Protein AF-A0A8H4SUG4-F1 (afdb_monomer_lite)

pLDDT: mean 84.8, std 11.0, range [41.78, 96.25]

Radius of gyration: 26.51 Å; chains: 1; bounding box: 72×49×71 Å

Sequence (300 aa):
VLLETLCHLVKGVDVQKLFMNDTERQKKRNDELSDLLQKETGVNREYAKNAPTRHGRFGTMIWVKRDDAKVSTVSGQDILKDGQIAFNKMDQTKKWNRPKHGRRQQPEAASGDFSSTTHLTSTATKNLRLFVEEFLETGFNPLFTHVRKAIEREADRVTEINTRQFLYLVAWFLHAERERRKYHKKQNERKKGTTKEVEADNFSLVASVLNQETFVFLNRAMQYSFDHNDWQDLNANMRCFTQILLTVQEMSASPFEEDHEIAENILNRIFYEETTHDRIIAIVRGYKDQGFAYLDACTE

Secondary structure (DSSP, 8-state):
-HHHHHHHHHTTB-HHHHHS-HHHHHHHHHHHHHHHHHHHHHHHHHHHHHS-SS-TTS--EEEEE-GGG-EEEEE-SGGGS-HHHHHHHHHHT--------------TTSS--TT--BPPPHHHHHHHHHHHHHHHHHTHHHHHHHHHHHHHTT-TT--HHHHHHHHHHHHHHHHHHHHHHHHHHHHHHHHTTSS----PPPGGGGTTTSSHHHHHHHHHHHHHHHHHT-HHHHHHHHHHHHHHHHHHHHHTTSS-HHHHHHHHHHHHHHHH-HHHHHHHHHHHHT-SSS-HHHHHHHH-

Structure (mmCIF, N/CA/C/O backbone):
data_AF-A0A8H4SUG4-F1
#
_entry.id   AF-A0A8H4SUG4-F1
#
loop_
_atom_site.group_PDB
_atom_site.id
_atom_site.type_symbol
_atom_site.label_atom_id
_atom_site.label_alt_id
_atom_site.label_comp_id
_atom_site.label_asym_id
_atom_site.label_entity_id
_atom_site.label_seq_id
_atom_site.pdbx_PDB_ins_code
_atom_site.Cartn_x
_atom_site.Cartn_y
_atom_site.Cartn_z
_atom_site.occupancy
_atom_site.B_iso_or_equiv
_atom_site.auth_seq_id
_atom_site.auth_comp_id
_atom_site.auth_asym_id
_atom_site.auth_atom_id
_atom_site.pdbx_PDB_model_num
ATOM 1 N N . VAL A 1 1 ? -8.115 21.475 -1.496 1.00 80.69 1 VAL A N 1
ATOM 2 C CA . VAL A 1 1 ? -7.424 22.147 -0.369 1.00 80.69 1 VAL A CA 1
ATOM 3 C C . VAL A 1 1 ? -7.240 21.246 0.850 1.00 80.69 1 VAL A C 1
ATOM 5 O O . VAL A 1 1 ? -6.144 20.735 0.995 1.00 80.69 1 VAL A O 1
ATOM 8 N N . LEU A 1 2 ? -8.248 20.989 1.706 1.00 87.12 2 LEU A N 1
ATOM 9 C CA . LEU A 1 2 ? -8.039 20.171 2.926 1.00 87.12 2 LEU A CA 1
ATOM 10 C C . LEU A 1 2 ? -7.515 18.755 2.620 1.00 87.12 2 LEU A C 1
ATOM 12 O O . LEU A 1 2 ? -6.538 18.308 3.217 1.00 87.12 2 LEU A O 1
ATOM 16 N N . LEU A 1 3 ? -8.123 18.085 1.638 1.00 89.06 3 LEU A N 1
ATOM 17 C CA . LEU A 1 3 ? -7.678 16.771 1.170 1.00 89.06 3 LEU A CA 1
ATOM 18 C C . LEU A 1 3 ? -6.211 16.792 0.715 1.00 89.06 3 LEU A C 1
ATOM 20 O O . LEU A 1 3 ? -5.409 15.972 1.147 1.00 89.06 3 LEU A O 1
ATOM 24 N N . GLU A 1 4 ? -5.845 17.782 -0.099 1.00 88.25 4 GLU A N 1
ATOM 25 C CA . GLU A 1 4 ? -4.478 17.948 -0.592 1.00 88.25 4 GLU A CA 1
ATOM 26 C C . GLU A 1 4 ? -3.503 18.198 0.559 1.00 88.25 4 GLU A C 1
ATOM 28 O O . GLU A 1 4 ? -2.431 17.600 0.580 1.00 88.25 4 GLU A O 1
ATOM 33 N N . THR A 1 5 ? -3.856 19.038 1.539 1.00 90.31 5 THR A N 1
ATOM 34 C CA . THR A 1 5 ? -2.986 19.304 2.695 1.00 90.31 5 THR A CA 1
ATOM 35 C C . THR A 1 5 ? -2.737 18.048 3.523 1.00 90.31 5 THR A C 1
ATOM 37 O O . THR A 1 5 ? -1.590 17.772 3.868 1.00 90.31 5 THR A O 1
ATOM 40 N N . LEU A 1 6 ? -3.778 17.244 3.772 1.00 91.12 6 LEU A N 1
ATOM 41 C CA . LEU A 1 6 ? -3.639 15.958 4.457 1.00 91.12 6 LEU A CA 1
ATOM 42 C C . LEU A 1 6 ? -2.762 15.007 3.647 1.00 91.12 6 LEU A C 1
ATOM 44 O O . LEU A 1 6 ? -1.854 14.385 4.192 1.00 91.12 6 LEU A O 1
ATOM 48 N N . CYS A 1 7 ? -2.988 14.941 2.334 1.00 89.25 7 CYS A N 1
ATOM 49 C CA . CYS A 1 7 ? -2.217 14.082 1.451 1.00 89.25 7 CYS A CA 1
ATOM 50 C C . CYS A 1 7 ? -0.729 14.432 1.494 1.00 89.25 7 CYS A C 1
ATOM 52 O O . CYS A 1 7 ? 0.089 13.531 1.628 1.00 89.25 7 CYS A O 1
ATOM 54 N N . HIS A 1 8 ? -0.364 15.714 1.426 1.00 88.38 8 HIS A N 1
ATOM 55 C CA . HIS A 1 8 ? 1.038 16.138 1.470 1.00 88.38 8 HIS A CA 1
ATOM 56 C C . HIS A 1 8 ? 1.679 15.958 2.849 1.00 88.38 8 HIS A C 1
ATOM 58 O O . HIS A 1 8 ? 2.872 15.676 2.916 1.00 88.38 8 HIS A O 1
ATOM 64 N N . LEU A 1 9 ? 0.909 16.082 3.935 1.00 88.69 9 LEU A N 1
ATOM 65 C CA . LEU A 1 9 ? 1.400 15.839 5.295 1.00 88.69 9 LEU A CA 1
ATOM 66 C C . LEU A 1 9 ? 1.780 14.366 5.510 1.00 88.69 9 LEU A C 1
ATOM 68 O O . LEU A 1 9 ? 2.748 14.054 6.198 1.00 88.69 9 LEU A O 1
ATOM 72 N N . VAL A 1 10 ? 0.989 13.473 4.923 1.00 89.00 10 VAL A N 1
ATOM 73 C CA . VAL A 1 10 ? 1.037 12.029 5.160 1.00 89.00 10 VAL A CA 1
ATOM 74 C C . VAL A 1 10 ? 1.863 11.280 4.104 1.00 89.00 10 VAL A C 1
ATOM 76 O O . VAL A 1 10 ? 2.307 10.149 4.321 1.00 89.00 10 VAL A O 1
ATOM 79 N N . LYS A 1 11 ? 2.090 11.893 2.940 1.00 86.94 11 LYS A N 1
ATOM 80 C CA . LYS A 1 11 ? 2.798 11.278 1.814 1.00 86.94 11 LYS A CA 1
ATOM 81 C C . LYS A 1 11 ? 4.166 10.729 2.233 1.00 86.94 11 LYS A C 1
ATOM 83 O O . LYS A 1 11 ? 5.024 11.456 2.734 1.00 86.94 11 LYS A O 1
ATOM 88 N N . GLY A 1 12 ? 4.366 9.434 1.992 1.00 82.12 12 GLY A N 1
ATOM 89 C CA . GLY A 1 12 ? 5.636 8.751 2.233 1.00 82.12 12 GLY A CA 1
ATOM 90 C C . GLY A 1 12 ? 5.955 8.425 3.690 1.00 82.12 12 GLY A C 1
ATOM 91 O O . GLY A 1 12 ? 7.031 7.898 3.975 1.00 82.12 12 GLY A O 1
ATOM 92 N N . VAL A 1 13 ? 5.040 8.712 4.619 1.00 86.94 13 VAL A N 1
ATOM 93 C CA . VAL A 1 13 ? 5.214 8.358 6.028 1.00 86.94 13 VAL A CA 1
ATOM 94 C C . VAL A 1 13 ? 4.882 6.884 6.239 1.00 86.94 13 VAL A C 1
ATOM 96 O O . VAL A 1 13 ? 3.751 6.450 6.022 1.00 86.94 13 VAL A O 1
ATOM 99 N N . ASP A 1 14 ? 5.860 6.129 6.736 1.00 84.88 14 ASP A N 1
ATOM 100 C CA . ASP A 1 14 ? 5.664 4.751 7.183 1.00 84.88 14 ASP A CA 1
ATOM 101 C C . ASP A 1 14 ? 4.903 4.722 8.520 1.00 84.88 14 ASP A C 1
ATOM 103 O O . ASP A 1 14 ? 5.419 5.096 9.581 1.00 84.88 14 ASP A O 1
ATOM 107 N N . VAL A 1 15 ? 3.662 4.249 8.451 1.00 87.12 15 VAL A N 1
ATOM 108 C CA . VAL A 1 15 ? 2.746 4.103 9.585 1.00 87.12 15 VAL A CA 1
ATOM 109 C C . VAL A 1 15 ? 3.304 3.174 10.664 1.00 87.12 15 VAL A C 1
ATOM 111 O O . VAL A 1 15 ? 3.179 3.466 11.853 1.00 87.12 15 VAL A O 1
ATOM 114 N N . GLN A 1 16 ? 3.972 2.081 10.288 1.00 85.94 16 GLN A N 1
ATOM 115 C CA . GLN A 1 16 ? 4.497 1.130 11.271 1.00 85.94 16 GLN A CA 1
ATOM 116 C C . GLN A 1 16 ? 5.570 1.802 12.129 1.00 85.94 16 GLN A C 1
ATOM 118 O O . GLN A 1 16 ? 5.611 1.642 13.349 1.00 85.94 16 GLN A O 1
ATOM 123 N N . LYS A 1 17 ? 6.422 2.627 11.507 1.00 84.44 17 LYS A N 1
ATOM 124 C CA . LYS A 1 17 ? 7.409 3.444 12.228 1.00 84.44 17 LYS A CA 1
ATOM 125 C C . LYS A 1 17 ? 6.746 4.545 13.054 1.00 84.44 17 LYS A C 1
ATOM 127 O O . LYS A 1 17 ? 7.294 4.901 14.105 1.00 84.44 17 LYS A O 1
ATOM 132 N N . LEU A 1 18 ? 5.594 5.069 12.623 1.00 85.00 18 LEU A N 1
ATOM 133 C CA . LEU A 1 18 ? 4.852 6.114 13.332 1.00 85.00 18 LEU A CA 1
ATOM 134 C C . LEU A 1 18 ? 4.397 5.657 14.719 1.00 85.00 18 LEU A C 1
ATOM 136 O O . LEU A 1 18 ? 4.533 6.446 15.651 1.00 85.00 18 LEU A O 1
ATOM 140 N N . PHE A 1 19 ? 3.942 4.409 14.882 1.00 83.25 19 PHE A N 1
ATOM 141 C CA . PHE A 1 19 ? 3.416 3.875 16.152 1.00 83.25 19 PHE A CA 1
ATOM 142 C C . PHE A 1 19 ? 4.442 3.113 17.019 1.00 83.25 19 PHE A C 1
ATOM 144 O O . PHE A 1 19 ? 4.128 2.712 18.134 1.00 83.25 19 PHE A O 1
ATOM 151 N N . MET A 1 20 ? 5.702 2.973 16.593 1.00 81.75 20 MET A N 1
ATOM 152 C CA . MET A 1 20 ? 6.763 2.381 17.434 1.00 81.75 20 MET A CA 1
ATOM 153 C C . MET A 1 20 ? 7.108 3.247 18.656 1.00 81.75 20 MET A C 1
ATOM 155 O O . MET A 1 20 ? 7.140 4.478 18.567 1.00 81.75 20 MET A O 1
ATOM 159 N N . ASN A 1 21 ? 7.428 2.622 19.795 1.00 79.00 21 ASN A N 1
ATOM 160 C CA . ASN A 1 21 ? 7.941 3.349 20.963 1.00 79.00 21 ASN A CA 1
ATOM 161 C C . ASN A 1 21 ? 9.337 3.935 20.689 1.00 79.00 21 ASN A C 1
ATOM 163 O O . ASN A 1 21 ? 10.094 3.383 19.895 1.00 79.00 21 ASN A O 1
ATOM 167 N N . ASP A 1 22 ? 9.721 5.015 21.380 1.00 76.25 22 ASP A N 1
ATOM 168 C CA . ASP A 1 22 ? 11.044 5.645 21.201 1.00 76.25 22 ASP A CA 1
ATOM 169 C C . ASP A 1 22 ? 12.202 4.660 21.481 1.00 76.25 22 ASP A C 1
ATOM 171 O O . ASP A 1 22 ? 13.192 4.633 20.747 1.00 76.25 22 ASP A O 1
ATOM 175 N N . THR A 1 23 ? 12.059 3.803 22.497 1.00 78.50 23 THR A N 1
ATOM 176 C CA . THR A 1 23 ? 13.042 2.763 22.858 1.00 78.50 23 THR A CA 1
ATOM 177 C C . THR A 1 23 ? 13.103 1.639 21.824 1.00 78.50 23 THR A C 1
ATOM 179 O O . THR A 1 23 ? 14.183 1.242 21.389 1.00 78.50 23 THR A O 1
ATOM 182 N N . GLU A 1 24 ? 11.945 1.162 21.366 1.00 79.44 24 GLU A N 1
ATOM 183 C CA . GLU A 1 24 ? 11.835 0.163 20.296 1.00 79.44 24 GLU A CA 1
ATOM 184 C C . GLU A 1 24 ? 12.393 0.693 18.979 1.00 79.44 24 GLU A C 1
ATOM 186 O O . GLU A 1 24 ? 13.064 -0.034 18.256 1.00 79.44 24 GLU A O 1
ATOM 191 N N . ARG A 1 25 ? 12.182 1.977 18.692 1.00 78.44 25 ARG A N 1
ATOM 192 C CA . ARG A 1 25 ? 12.719 2.653 17.515 1.00 78.44 25 ARG A CA 1
ATOM 193 C C . ARG A 1 25 ? 14.238 2.750 17.563 1.00 78.44 25 ARG A C 1
ATOM 195 O O . ARG A 1 25 ? 14.879 2.569 16.534 1.00 78.44 25 ARG A O 1
ATOM 202 N N . GLN A 1 26 ? 14.825 3.065 18.719 1.00 82.69 26 GLN A N 1
ATOM 203 C CA . GLN A 1 26 ? 16.283 3.070 18.871 1.00 82.69 26 GLN A CA 1
ATOM 204 C C . GLN A 1 26 ? 16.861 1.669 18.671 1.00 82.69 26 GLN A C 1
ATOM 206 O O . GLN A 1 26 ? 17.814 1.517 17.910 1.00 82.69 26 GLN A O 1
ATOM 211 N N . LYS A 1 27 ? 16.244 0.650 19.281 1.00 86.06 27 LYS A N 1
ATOM 212 C CA . LYS A 1 27 ? 16.648 -0.745 19.092 1.00 86.06 27 LYS A CA 1
ATOM 213 C C . LYS A 1 27 ? 16.550 -1.159 17.621 1.00 86.06 27 LYS A C 1
ATOM 215 O O . LYS A 1 27 ? 17.550 -1.569 17.051 1.00 86.06 27 LYS A O 1
ATOM 220 N N . LYS A 1 28 ? 15.397 -0.931 16.984 1.00 84.19 28 LYS A N 1
ATOM 221 C CA . LYS A 1 28 ? 15.176 -1.240 15.566 1.00 84.19 28 LYS A CA 1
ATOM 222 C C . LYS A 1 28 ? 16.169 -0.513 14.661 1.00 84.19 28 LYS A C 1
ATOM 224 O O . LYS A 1 28 ? 16.654 -1.110 13.720 1.00 84.19 28 LYS A O 1
ATOM 229 N N . ARG A 1 29 ? 16.523 0.743 14.953 1.00 84.88 29 ARG A N 1
ATOM 230 C CA . ARG A 1 29 ? 17.537 1.483 14.183 1.00 84.88 29 ARG A CA 1
ATOM 231 C C . ARG A 1 29 ? 18.928 0.860 14.304 1.00 84.88 29 ARG A C 1
ATOM 233 O O . ARG A 1 29 ? 19.654 0.819 13.319 1.00 84.88 29 ARG A O 1
ATOM 240 N N . ASN A 1 30 ? 19.305 0.408 15.498 1.00 88.75 30 ASN A N 1
ATOM 241 C CA . ASN A 1 30 ? 20.584 -0.268 15.707 1.00 88.75 30 ASN A CA 1
ATOM 242 C C . ASN A 1 30 ? 20.604 -1.637 15.017 1.00 88.75 30 ASN A C 1
ATOM 244 O O . ASN A 1 30 ? 21.606 -1.976 14.394 1.00 88.75 30 ASN A O 1
ATOM 248 N N . ASP A 1 31 ? 19.493 -2.375 15.078 1.00 91.31 31 ASP A N 1
ATOM 249 C CA . ASP A 1 31 ? 19.318 -3.647 14.374 1.00 91.31 31 ASP A CA 1
ATOM 250 C C . ASP A 1 31 ? 19.369 -3.428 12.845 1.00 91.31 31 ASP A C 1
ATOM 252 O O . ASP A 1 31 ? 20.149 -4.079 12.159 1.00 91.31 31 ASP A O 1
ATOM 256 N N . GLU A 1 32 ? 18.648 -2.429 12.316 1.00 89.25 32 GLU A N 1
ATOM 257 C CA . GLU A 1 32 ? 18.682 -2.024 10.900 1.00 89.25 32 GLU A CA 1
ATOM 258 C C . GLU A 1 32 ? 20.098 -1.625 10.456 1.00 89.25 32 GLU A C 1
ATOM 260 O O . GLU A 1 32 ? 20.550 -2.035 9.387 1.00 89.25 32 GLU A O 1
ATOM 265 N N . LEU A 1 33 ? 20.826 -0.850 11.268 1.00 93.50 33 LEU A N 1
ATOM 266 C CA . LEU A 1 33 ? 22.210 -0.474 10.977 1.00 93.50 33 LEU A CA 1
ATOM 267 C C . LEU A 1 33 ? 23.130 -1.699 10.970 1.00 93.50 33 LEU A C 1
ATOM 269 O O . LEU A 1 33 ? 23.952 -1.836 10.069 1.00 93.50 33 LEU A O 1
ATOM 273 N N . SER A 1 34 ? 22.983 -2.594 11.947 1.00 94.69 34 SER A N 1
ATOM 274 C CA . SER A 1 34 ? 23.735 -3.849 12.006 1.00 94.69 34 SER A CA 1
ATOM 275 C C . SER A 1 34 ? 23.471 -4.708 10.769 1.00 94.69 34 SER A C 1
ATOM 277 O O . SER A 1 34 ? 24.418 -5.178 10.141 1.00 94.69 34 SER A O 1
ATOM 279 N N . ASP A 1 35 ? 22.211 -4.867 10.367 1.00 94.88 35 ASP A N 1
ATOM 280 C CA . ASP A 1 35 ? 21.827 -5.634 9.181 1.00 94.88 35 ASP A CA 1
ATOM 281 C C . ASP A 1 35 ? 22.376 -5.012 7.893 1.00 94.88 35 ASP A C 1
ATOM 283 O O . ASP A 1 35 ? 22.840 -5.727 7.001 1.00 94.88 35 ASP A O 1
ATOM 287 N N . LEU A 1 36 ? 22.358 -3.681 7.782 1.00 94.56 36 LEU A N 1
ATOM 288 C CA . LEU A 1 36 ? 22.947 -2.974 6.645 1.00 94.56 36 LEU A CA 1
ATOM 289 C C . LEU A 1 36 ? 24.466 -3.160 6.595 1.00 94.56 36 LEU A C 1
ATOM 291 O O . LEU A 1 36 ? 24.993 -3.475 5.531 1.00 94.56 36 LEU A O 1
ATOM 295 N N . LEU A 1 37 ? 25.156 -3.060 7.733 1.00 96.25 37 LEU A N 1
ATOM 296 C CA . LEU A 1 37 ? 26.594 -3.320 7.823 1.00 96.25 37 LEU A CA 1
ATOM 297 C C . LEU A 1 37 ? 26.926 -4.786 7.508 1.00 96.25 37 LEU A C 1
ATOM 299 O O . LEU A 1 37 ? 27.925 -5.072 6.851 1.00 96.25 37 LEU A O 1
ATOM 303 N N . GLN A 1 38 ? 26.090 -5.740 7.918 1.00 95.25 38 GLN A N 1
ATOM 304 C CA . GLN A 1 38 ? 26.259 -7.152 7.561 1.00 95.25 38 GLN A CA 1
ATOM 305 C C . GLN A 1 38 ? 26.068 -7.392 6.060 1.00 95.25 38 GLN A C 1
ATOM 307 O O . GLN A 1 38 ? 26.849 -8.118 5.444 1.00 95.25 38 GLN A O 1
ATOM 312 N N . LYS A 1 39 ? 25.075 -6.749 5.440 1.00 95.00 39 LYS A N 1
ATOM 313 C CA . LYS A 1 39 ? 24.885 -6.804 3.984 1.00 95.00 39 LYS A CA 1
ATOM 314 C C . LYS A 1 39 ? 26.063 -6.172 3.250 1.00 95.00 39 LYS A C 1
ATOM 316 O O . LYS A 1 39 ? 26.579 -6.768 2.310 1.00 95.00 39 LYS A O 1
ATOM 321 N N . GLU A 1 40 ? 26.530 -5.013 3.706 1.00 96.00 40 GLU A N 1
ATOM 322 C CA . GLU A 1 40 ? 27.682 -4.323 3.126 1.00 96.00 40 GLU A CA 1
ATOM 323 C C . GLU A 1 40 ? 28.958 -5.163 3.247 1.00 96.00 40 GLU A C 1
ATOM 325 O O . GLU A 1 40 ? 29.672 -5.363 2.266 1.00 96.00 40 GLU A O 1
ATOM 330 N N . THR A 1 41 ? 29.233 -5.721 4.426 1.00 95.19 41 THR A N 1
ATOM 331 C CA . THR A 1 41 ? 30.379 -6.619 4.628 1.00 95.19 41 THR A CA 1
ATOM 332 C C . THR A 1 41 ? 30.255 -7.901 3.806 1.00 95.19 41 THR A C 1
ATOM 334 O O . THR A 1 41 ? 31.266 -8.380 3.293 1.00 95.19 41 THR A O 1
ATOM 337 N N . GLY A 1 42 ? 29.042 -8.427 3.606 1.00 94.50 42 GLY A N 1
ATOM 338 C CA . GLY A 1 42 ? 28.758 -9.530 2.687 1.00 94.50 42 GLY A CA 1
ATOM 339 C C . GLY A 1 42 ? 29.126 -9.193 1.241 1.00 94.50 42 GLY A C 1
ATOM 340 O O . GLY A 1 42 ? 29.914 -9.915 0.628 1.00 94.50 42 GLY A O 1
ATOM 341 N N . VAL A 1 43 ? 28.646 -8.055 0.733 1.00 93.69 43 VAL A N 1
ATOM 342 C CA . VAL A 1 43 ? 28.972 -7.549 -0.612 1.00 93.69 43 VAL A CA 1
ATOM 343 C C . VAL A 1 43 ? 30.476 -7.310 -0.755 1.00 93.69 43 VAL A C 1
ATOM 345 O O . VAL A 1 43 ? 31.088 -7.774 -1.716 1.00 93.69 43 VAL A O 1
ATOM 348 N N . ASN A 1 44 ? 31.107 -6.664 0.227 1.00 93.38 44 ASN A N 1
ATOM 349 C CA . ASN A 1 44 ? 32.550 -6.426 0.234 1.00 93.38 44 ASN A CA 1
ATOM 350 C C . ASN A 1 44 ? 33.346 -7.734 0.267 1.00 93.38 44 ASN A C 1
ATOM 352 O O . ASN A 1 44 ? 34.384 -7.841 -0.383 1.00 93.38 44 ASN A O 1
ATOM 356 N N . ARG A 1 45 ? 32.862 -8.758 0.979 1.00 93.06 45 ARG A N 1
ATOM 357 C CA . ARG A 1 45 ? 33.487 -10.084 1.016 1.00 93.06 45 ARG A CA 1
ATOM 358 C C . ARG A 1 45 ? 33.375 -10.798 -0.328 1.00 93.06 45 ARG A C 1
ATOM 360 O O . ARG A 1 45 ? 34.348 -11.416 -0.756 1.00 93.06 45 ARG A O 1
ATOM 367 N N . GLU A 1 46 ? 32.225 -10.742 -0.991 1.00 88.81 46 GLU A N 1
ATOM 368 C CA . GLU A 1 46 ? 32.058 -11.298 -2.340 1.00 88.81 46 GLU A CA 1
ATOM 369 C C . GLU A 1 46 ? 32.925 -10.566 -3.363 1.00 88.81 46 GLU A C 1
ATOM 371 O O . GLU A 1 46 ? 33.631 -11.204 -4.149 1.00 88.81 46 GLU A O 1
ATOM 376 N N . TYR A 1 47 ? 32.960 -9.236 -3.287 1.00 87.94 47 TYR A N 1
ATOM 377 C CA . TYR A 1 47 ? 33.839 -8.421 -4.110 1.00 87.94 47 TYR A CA 1
ATOM 378 C C . TYR A 1 47 ? 35.310 -8.777 -3.872 1.00 87.94 47 TYR A C 1
ATOM 380 O O . TYR A 1 47 ? 36.034 -9.033 -4.827 1.00 87.94 47 TYR A O 1
ATOM 388 N N . ALA A 1 48 ? 35.748 -8.904 -2.616 1.00 88.12 48 ALA A N 1
ATOM 389 C CA . ALA A 1 48 ? 37.119 -9.278 -2.270 1.00 88.12 48 ALA A CA 1
ATOM 390 C C . ALA A 1 48 ? 37.505 -10.691 -2.748 1.00 88.12 48 ALA A C 1
ATOM 392 O O . ALA A 1 48 ? 38.644 -10.902 -3.164 1.00 88.12 48 ALA A O 1
ATOM 393 N N . LYS A 1 49 ? 36.576 -11.662 -2.750 1.00 84.38 49 LYS A N 1
ATOM 394 C CA . LYS A 1 49 ? 36.817 -13.006 -3.321 1.00 84.38 49 LYS A CA 1
ATOM 395 C C . LYS A 1 49 ? 37.104 -12.950 -4.827 1.00 84.38 49 LYS A C 1
ATOM 397 O O . LYS A 1 49 ? 37.974 -13.680 -5.323 1.00 84.38 49 LYS A O 1
ATOM 402 N N . ASN A 1 50 ? 36.380 -12.082 -5.532 1.00 82.31 50 ASN A N 1
ATOM 403 C CA . ASN A 1 50 ? 36.461 -11.914 -6.983 1.00 82.31 50 ASN A CA 1
ATOM 404 C C . ASN A 1 50 ? 37.461 -10.825 -7.410 1.00 82.31 50 ASN A C 1
ATOM 406 O O . ASN A 1 50 ? 37.762 -10.699 -8.596 1.00 82.31 50 ASN A O 1
ATOM 410 N N . ALA A 1 51 ? 38.012 -10.070 -6.458 1.00 84.06 51 ALA A N 1
ATOM 411 C CA . ALA A 1 51 ? 38.954 -8.999 -6.722 1.00 84.06 51 ALA A CA 1
ATOM 412 C C . ALA A 1 51 ? 40.274 -9.538 -7.310 1.00 84.06 51 ALA A C 1
ATOM 414 O O . ALA A 1 51 ? 40.753 -10.614 -6.921 1.00 84.06 51 ALA A O 1
ATOM 415 N N . PRO A 1 52 ? 40.909 -8.788 -8.229 1.00 83.69 52 PRO A N 1
ATOM 416 C CA . PRO A 1 52 ? 42.243 -9.113 -8.712 1.00 83.69 52 PRO A CA 1
ATOM 417 C C . PRO A 1 52 ? 43.247 -9.142 -7.554 1.00 83.69 52 PRO A C 1
ATOM 419 O O . PRO A 1 52 ? 43.419 -8.160 -6.840 1.00 83.69 52 PRO A O 1
ATOM 422 N N . THR A 1 53 ? 43.940 -10.268 -7.377 1.00 84.62 53 THR A N 1
ATOM 423 C CA . THR A 1 53 ? 44.992 -10.393 -6.343 1.00 84.62 53 THR A CA 1
ATOM 424 C C . THR A 1 53 ? 46.288 -9.671 -6.726 1.00 84.62 53 THR A C 1
ATOM 426 O O . THR A 1 53 ? 47.146 -9.438 -5.879 1.00 84.62 53 THR A O 1
ATOM 429 N N . ARG A 1 54 ? 46.454 -9.337 -8.011 1.00 83.69 54 ARG A N 1
ATOM 430 C CA . ARG A 1 54 ? 47.589 -8.586 -8.557 1.00 83.69 54 ARG A CA 1
ATOM 431 C C . ARG A 1 54 ? 47.108 -7.282 -9.187 1.00 83.69 54 ARG A C 1
ATOM 433 O O . ARG A 1 54 ? 45.931 -7.113 -9.494 1.00 83.69 54 ARG A O 1
ATOM 440 N N . HIS A 1 55 ? 48.048 -6.369 -9.418 1.00 85.81 55 HIS A N 1
ATOM 441 C CA . HIS A 1 55 ? 47.783 -5.107 -10.107 1.00 85.81 55 HIS A CA 1
ATOM 442 C C . HIS A 1 55 ? 47.174 -5.331 -11.508 1.00 85.81 55 HIS A C 1
ATOM 444 O O . HIS A 1 55 ? 47.459 -6.321 -12.185 1.00 85.81 55 HIS A O 1
ATOM 450 N N . GLY A 1 56 ? 46.401 -4.360 -12.003 1.00 80.75 56 GLY A N 1
ATOM 451 C CA . GLY A 1 56 ? 45.659 -4.468 -13.272 1.00 80.75 56 GLY A CA 1
ATOM 452 C C . GLY A 1 56 ? 46.501 -4.618 -14.551 1.00 80.75 56 GLY A C 1
ATOM 453 O O . GLY A 1 56 ? 45.946 -4.822 -15.624 1.00 80.75 56 GLY A O 1
ATOM 454 N N . ARG A 1 57 ? 47.836 -4.551 -14.461 1.00 81.69 57 ARG A N 1
ATOM 455 C CA . ARG A 1 57 ? 48.771 -4.709 -15.599 1.00 81.69 57 ARG A CA 1
ATOM 456 C C . ARG A 1 57 ? 49.440 -6.086 -15.650 1.00 81.69 57 ARG A C 1
ATOM 458 O O . ARG A 1 57 ? 50.380 -6.266 -16.410 1.00 81.69 57 ARG A O 1
ATOM 465 N N . PHE A 1 58 ? 48.987 -7.044 -14.839 1.00 83.69 58 PHE A N 1
ATOM 466 C CA . PHE A 1 58 ? 49.566 -8.390 -14.800 1.00 83.69 58 PHE A CA 1
ATOM 467 C C . PHE A 1 58 ? 49.421 -9.159 -16.132 1.00 83.69 58 PHE A C 1
ATOM 469 O O . PHE A 1 58 ? 50.212 -10.052 -16.409 1.00 83.69 58 PHE A O 1
ATOM 476 N N . GLY A 1 59 ? 48.458 -8.789 -16.986 1.00 83.56 59 GLY A N 1
ATOM 477 C CA . GLY A 1 59 ? 48.439 -9.212 -18.392 1.00 83.56 59 GLY A CA 1
ATOM 478 C C . GLY A 1 59 ? 48.015 -10.661 -18.658 1.00 83.56 59 GLY A C 1
ATOM 479 O O . GLY A 1 59 ? 48.258 -11.159 -19.751 1.00 83.56 59 GLY A O 1
ATOM 480 N N . THR A 1 60 ? 47.375 -11.348 -17.703 1.00 85.81 60 THR A N 1
ATOM 481 C CA . THR A 1 60 ? 46.868 -12.717 -17.911 1.00 85.81 60 THR A CA 1
ATOM 482 C C . THR A 1 60 ? 45.911 -12.784 -19.098 1.00 85.81 60 THR A C 1
ATOM 484 O O . THR A 1 60 ? 44.922 -12.050 -19.145 1.00 85.81 60 THR A O 1
ATOM 487 N N . MET A 1 61 ? 46.182 -13.704 -20.022 1.00 87.12 61 MET A N 1
ATOM 488 C CA . MET A 1 61 ? 45.357 -13.988 -21.192 1.00 87.12 61 MET A CA 1
ATOM 489 C C . MET A 1 61 ? 45.175 -15.499 -21.327 1.00 87.12 61 MET A C 1
ATOM 491 O O . MET A 1 61 ? 46.143 -16.248 -21.215 1.00 87.12 61 MET A O 1
ATOM 495 N N . ILE A 1 62 ? 43.938 -15.939 -21.555 1.00 88.06 62 ILE A N 1
ATOM 496 C CA . ILE A 1 62 ? 43.573 -17.356 -21.659 1.00 88.06 62 ILE A CA 1
ATOM 497 C C . ILE A 1 62 ? 42.839 -17.594 -22.973 1.00 88.06 62 ILE A C 1
ATOM 499 O O . ILE A 1 62 ? 42.038 -16.765 -23.410 1.00 88.06 62 ILE A O 1
ATOM 503 N N . TRP A 1 63 ? 43.100 -18.752 -23.575 1.00 87.12 63 TRP A N 1
ATOM 504 C CA . TRP A 1 63 ? 42.408 -19.248 -24.757 1.00 87.12 63 TRP A CA 1
ATOM 505 C C . TRP A 1 63 ? 41.314 -20.227 -24.326 1.00 87.12 63 TRP A C 1
ATOM 507 O O . TRP A 1 63 ? 41.605 -21.305 -23.814 1.00 87.12 63 TRP A O 1
ATOM 517 N N . VAL A 1 64 ? 40.052 -19.858 -24.533 1.00 87.62 64 VAL A N 1
ATOM 518 C CA . VAL A 1 64 ? 38.893 -20.724 -24.292 1.00 87.62 64 VAL A CA 1
ATOM 519 C C . VAL A 1 64 ? 38.567 -21.450 -25.593 1.00 87.62 64 VAL A C 1
ATOM 521 O O . VAL A 1 64 ? 38.172 -20.817 -26.576 1.00 87.62 64 VAL A O 1
ATOM 524 N N . LYS A 1 65 ? 38.757 -22.773 -25.615 1.00 87.56 65 LYS A N 1
ATOM 525 C CA . LYS A 1 65 ? 38.386 -23.629 -26.749 1.00 87.56 65 LYS A CA 1
ATOM 526 C C . LYS A 1 65 ? 36.873 -23.864 -26.732 1.00 87.56 65 LYS A C 1
ATOM 528 O O . LYS A 1 65 ? 36.334 -24.308 -25.724 1.00 87.56 65 LYS A O 1
ATOM 533 N N . ARG A 1 66 ? 36.208 -23.551 -27.841 1.00 82.88 66 ARG A N 1
ATOM 534 C CA . ARG A 1 66 ? 34.786 -23.802 -28.096 1.00 82.88 66 ARG A CA 1
ATOM 535 C C . ARG A 1 66 ? 34.624 -25.007 -29.025 1.00 82.88 66 ARG A C 1
ATOM 537 O O . ARG A 1 66 ? 35.609 -25.538 -29.551 1.00 82.88 66 ARG A O 1
ATOM 544 N N . ASP A 1 67 ? 33.374 -25.395 -29.248 1.00 82.62 67 ASP A N 1
ATOM 545 C CA . ASP A 1 67 ? 33.011 -26.371 -30.272 1.00 82.62 67 ASP A CA 1
ATOM 546 C C . ASP A 1 67 ? 33.549 -25.939 -31.646 1.00 82.62 67 ASP A C 1
ATOM 548 O O . ASP A 1 67 ? 33.766 -24.748 -31.899 1.00 82.62 67 ASP A O 1
ATOM 552 N N . ASP A 1 68 ? 33.803 -26.915 -32.524 1.00 79.94 68 ASP A N 1
ATOM 553 C CA . ASP A 1 68 ? 34.366 -26.689 -33.867 1.00 79.94 68 ASP A CA 1
ATOM 554 C C . ASP A 1 68 ? 35.816 -26.146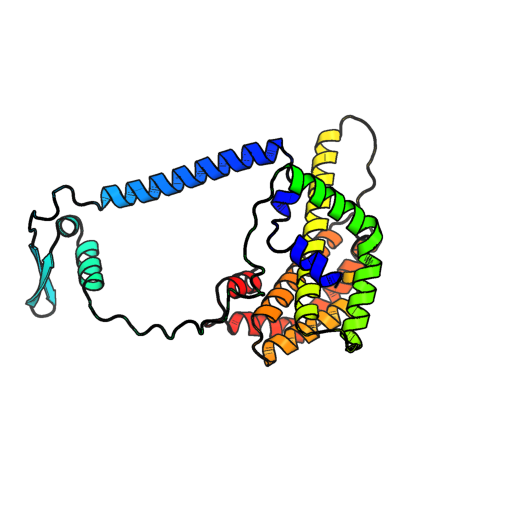 -33.859 1.00 79.94 68 ASP A C 1
ATOM 556 O O . ASP A 1 68 ? 36.239 -25.398 -34.736 1.00 79.94 68 ASP A O 1
ATOM 560 N N . ALA A 1 69 ? 36.591 -26.487 -32.817 1.00 79.69 69 ALA A N 1
ATOM 561 C CA . ALA A 1 69 ? 38.001 -26.105 -32.632 1.00 79.69 69 ALA A CA 1
ATOM 562 C C . ALA A 1 69 ? 38.288 -24.586 -32.643 1.00 79.69 69 ALA A C 1
ATOM 564 O O . ALA A 1 69 ? 39.447 -24.168 -32.708 1.00 79.69 69 ALA A O 1
ATOM 565 N N . LYS A 1 70 ? 37.255 -23.748 -32.514 1.00 84.81 70 LYS A N 1
ATOM 566 C CA . LYS A 1 70 ? 37.378 -22.290 -32.424 1.00 84.81 70 LYS A CA 1
ATOM 567 C C . LYS A 1 70 ? 37.914 -21.886 -31.055 1.00 84.81 70 LYS A C 1
ATOM 569 O O . LYS A 1 70 ? 37.516 -22.437 -30.032 1.00 84.81 70 LYS A O 1
ATOM 574 N N . VAL A 1 71 ? 38.787 -20.884 -31.018 1.00 86.50 71 VAL A N 1
ATOM 575 C CA . VAL A 1 71 ? 39.352 -20.344 -29.773 1.00 86.50 71 VAL A CA 1
ATOM 576 C C . VAL A 1 71 ? 38.917 -18.900 -29.573 1.00 86.50 71 VAL A C 1
ATOM 578 O O . VAL A 1 71 ? 38.800 -18.130 -30.523 1.00 86.50 71 VAL A O 1
ATOM 581 N N . SER A 1 72 ? 38.638 -18.520 -28.332 1.00 86.19 72 SER A N 1
ATOM 582 C CA . SER A 1 72 ? 38.339 -17.137 -27.956 1.00 86.19 72 SER A CA 1
ATOM 583 C C . SER A 1 72 ? 39.242 -16.710 -26.816 1.00 86.19 72 SER A C 1
ATOM 585 O O . SER A 1 72 ? 39.450 -17.468 -25.872 1.00 86.19 72 SER A O 1
ATOM 587 N N . THR A 1 73 ? 39.794 -15.506 -26.913 1.00 88.38 73 THR A N 1
ATOM 588 C CA . THR A 1 73 ? 40.692 -14.967 -25.897 1.00 88.38 73 THR A CA 1
ATOM 589 C C . THR A 1 73 ? 39.908 -14.179 -24.864 1.00 88.38 73 THR A C 1
ATOM 591 O O . THR A 1 73 ? 39.071 -13.343 -25.199 1.00 88.38 73 THR A O 1
ATOM 594 N N . VAL A 1 74 ? 40.191 -14.438 -23.592 1.00 87.81 74 VAL A N 1
ATOM 595 C CA . VAL A 1 74 ? 39.646 -13.663 -22.476 1.00 87.81 74 VAL A CA 1
ATOM 596 C C . VAL A 1 74 ? 40.816 -13.233 -21.592 1.00 87.81 74 VAL A C 1
ATOM 598 O O . VAL A 1 74 ? 41.714 -14.028 -21.305 1.00 87.81 74 VAL A O 1
ATOM 601 N N . SER A 1 75 ? 40.851 -11.955 -21.210 1.00 86.12 75 SER A N 1
ATOM 602 C CA . SER A 1 75 ? 41.934 -11.361 -20.421 1.00 86.12 75 SER A CA 1
ATOM 603 C C . SER A 1 75 ? 41.505 -11.088 -18.981 1.00 86.12 75 SER A C 1
ATOM 605 O O . SER A 1 75 ? 40.406 -10.599 -18.726 1.00 86.12 75 SER A O 1
ATOM 607 N N . GLY A 1 76 ? 42.375 -11.385 -18.019 1.00 83.12 76 GLY A N 1
ATOM 608 C CA . GLY A 1 76 ? 42.119 -11.167 -16.596 1.00 83.12 76 GLY A CA 1
ATOM 609 C C . GLY A 1 76 ? 42.528 -12.332 -15.704 1.00 83.12 76 GLY A C 1
ATOM 610 O O . GLY A 1 76 ? 42.592 -13.484 -16.123 1.00 83.12 76 GLY A O 1
ATOM 611 N N . GLN A 1 77 ? 42.844 -12.004 -14.454 1.00 82.44 77 GLN A N 1
ATOM 612 C CA . GLN A 1 77 ? 43.332 -12.971 -13.474 1.00 82.44 77 GLN A CA 1
ATOM 613 C C . GLN A 1 77 ? 42.199 -13.793 -12.831 1.00 82.44 77 GLN A C 1
ATOM 615 O O . GLN A 1 77 ? 42.386 -14.954 -12.481 1.00 82.44 77 GLN A O 1
ATOM 620 N N . ASP A 1 78 ? 41.029 -13.179 -12.690 1.00 79.69 78 ASP A N 1
ATOM 621 C CA . ASP A 1 78 ? 39.762 -13.743 -12.212 1.00 79.69 78 ASP A CA 1
ATOM 622 C C . ASP A 1 78 ? 39.334 -15.009 -12.971 1.00 79.69 78 ASP A C 1
ATOM 624 O O . ASP A 1 78 ? 38.794 -15.938 -12.376 1.00 79.69 78 ASP A O 1
ATOM 628 N N . ILE A 1 79 ? 39.653 -15.078 -14.263 1.00 81.81 79 ILE A N 1
ATOM 629 C CA . ILE A 1 79 ? 39.263 -16.165 -15.170 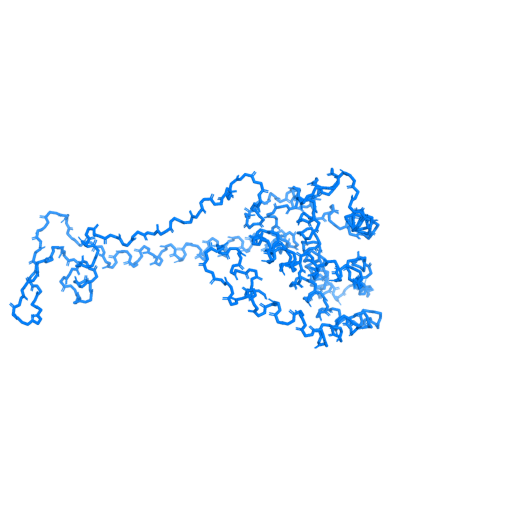1.00 81.81 79 ILE A CA 1
ATOM 630 C C . ILE A 1 79 ? 39.979 -17.489 -14.856 1.00 81.81 79 ILE A C 1
ATOM 632 O O . ILE A 1 79 ? 39.464 -18.556 -15.173 1.00 81.81 79 ILE A O 1
ATOM 636 N N . LEU A 1 80 ? 41.156 -17.451 -14.218 1.00 78.38 80 LEU A N 1
ATOM 637 C CA . LEU A 1 80 ? 41.926 -18.663 -13.896 1.00 78.38 80 LEU A CA 1
ATOM 638 C C . LEU A 1 80 ? 41.252 -19.545 -12.837 1.00 78.38 80 LEU A C 1
ATOM 640 O O . LEU A 1 80 ? 41.632 -20.703 -12.689 1.00 78.38 80 LEU A O 1
ATOM 644 N N . LYS A 1 81 ? 40.310 -18.993 -12.064 1.00 77.56 81 LYS A N 1
ATOM 645 C CA . LYS A 1 81 ? 39.704 -19.684 -10.920 1.00 77.56 81 LYS A CA 1
ATOM 646 C C . LYS A 1 81 ? 38.545 -20.598 -11.320 1.00 77.56 81 LYS A C 1
ATOM 648 O O . LYS A 1 81 ? 38.373 -21.635 -10.693 1.00 77.56 81 LYS A O 1
ATOM 653 N N . ASP A 1 82 ? 37.750 -20.205 -12.317 1.00 81.62 82 ASP A N 1
ATOM 654 C CA . ASP A 1 82 ? 36.521 -20.907 -12.699 1.00 81.62 82 ASP A CA 1
ATOM 655 C C . ASP A 1 82 ? 36.152 -20.647 -14.172 1.00 81.62 82 ASP A C 1
ATOM 657 O O . ASP A 1 82 ? 36.203 -19.515 -14.664 1.00 81.62 82 ASP A O 1
ATOM 661 N N . GLY A 1 83 ? 35.732 -21.704 -14.870 1.00 83.25 83 GLY A N 1
ATOM 662 C CA . GLY A 1 83 ? 35.258 -21.640 -16.250 1.00 83.25 83 GLY A CA 1
ATOM 663 C C . GLY A 1 83 ? 33.974 -20.820 -16.411 1.00 83.25 83 GLY A C 1
ATOM 664 O O . GLY A 1 83 ? 33.812 -20.153 -17.431 1.00 83.25 83 GLY A O 1
ATOM 665 N N . GLN A 1 84 ? 33.088 -20.780 -15.407 1.00 85.62 84 GLN A N 1
ATOM 666 C CA . GLN A 1 84 ? 31.876 -19.946 -15.475 1.00 85.62 84 GLN A CA 1
ATOM 667 C C . GLN A 1 84 ? 32.208 -18.449 -15.491 1.00 85.62 84 GLN A C 1
ATOM 669 O O . GLN A 1 84 ? 31.604 -17.680 -16.239 1.00 85.62 84 GLN A O 1
ATOM 674 N N . ILE A 1 85 ? 33.228 -18.035 -14.733 1.00 85.44 85 ILE A N 1
ATOM 675 C CA . ILE A 1 85 ? 33.726 -16.652 -14.729 1.00 85.44 85 ILE A CA 1
ATOM 676 C C . ILE A 1 85 ? 34.292 -16.285 -16.110 1.00 85.44 85 ILE A C 1
ATOM 678 O O . ILE A 1 85 ? 34.066 -15.172 -16.591 1.00 85.44 85 ILE A O 1
ATOM 682 N N . ALA A 1 86 ? 34.959 -17.229 -16.787 1.00 86.00 86 ALA A N 1
ATOM 683 C CA . ALA A 1 86 ? 35.432 -17.050 -18.161 1.00 86.00 86 ALA A CA 1
ATOM 684 C C . ALA A 1 86 ? 34.284 -16.731 -19.133 1.00 86.00 86 ALA A C 1
ATOM 686 O O . ALA A 1 86 ? 34.381 -15.782 -19.916 1.00 86.00 86 ALA A O 1
ATOM 687 N N . PHE A 1 87 ? 33.187 -17.491 -19.056 1.00 88.38 87 PHE A N 1
ATOM 688 C CA . PHE A 1 87 ? 32.006 -17.279 -19.895 1.00 88.38 87 PHE A CA 1
ATOM 689 C C . PHE A 1 87 ? 31.281 -15.971 -19.560 1.00 88.38 87 PHE A C 1
ATOM 691 O O . PHE A 1 87 ? 30.982 -15.194 -20.465 1.00 88.38 87 PHE A O 1
ATOM 698 N N . ASN A 1 88 ? 31.104 -15.658 -18.275 1.00 89.00 88 ASN A N 1
ATOM 699 C CA . ASN A 1 88 ? 30.489 -14.401 -17.844 1.00 89.00 88 ASN A CA 1
ATOM 700 C C . ASN A 1 88 ? 31.272 -13.180 -18.346 1.00 89.00 88 ASN A C 1
ATOM 702 O O . ASN A 1 88 ? 30.687 -12.200 -18.804 1.00 89.00 88 ASN A O 1
ATOM 706 N N . LYS A 1 89 ? 32.607 -13.233 -18.320 1.00 88.06 89 LYS A N 1
ATOM 707 C CA . LYS A 1 89 ? 33.456 -12.140 -18.807 1.00 88.06 89 LYS A CA 1
ATOM 708 C C . LYS A 1 89 ? 33.434 -11.996 -20.327 1.00 88.06 89 LYS A C 1
ATOM 710 O O . LYS A 1 89 ? 33.443 -10.888 -20.865 1.00 88.06 89 LYS A O 1
ATOM 715 N N . MET A 1 90 ? 33.362 -13.117 -21.032 1.00 88.06 90 MET A N 1
ATOM 716 C CA . MET A 1 90 ? 33.141 -13.148 -22.474 1.00 88.06 90 MET A CA 1
ATOM 717 C C . MET A 1 90 ? 31.784 -12.532 -22.858 1.00 88.06 90 MET A C 1
ATOM 719 O O . MET A 1 90 ? 31.689 -11.872 -23.890 1.00 88.06 90 MET A O 1
ATOM 723 N N . ASP A 1 91 ? 30.757 -12.680 -22.019 1.00 89.81 91 ASP A N 1
ATOM 724 C CA . ASP A 1 91 ? 29.467 -12.010 -22.205 1.00 89.81 91 ASP A CA 1
ATOM 725 C C . ASP A 1 91 ? 29.521 -10.515 -21.865 1.00 89.81 91 ASP A C 1
ATOM 727 O O . ASP A 1 91 ? 29.040 -9.699 -22.647 1.00 89.81 91 ASP A O 1
ATOM 731 N N . GLN A 1 92 ? 30.171 -10.129 -20.763 1.00 88.31 92 GLN A N 1
ATOM 732 C CA . GLN A 1 92 ? 30.332 -8.723 -20.357 1.00 88.31 92 GLN A CA 1
ATOM 733 C C . GLN A 1 92 ? 31.135 -7.881 -21.360 1.00 88.31 92 GLN A C 1
ATOM 735 O O . GLN A 1 92 ? 30.935 -6.674 -21.462 1.00 88.31 92 GLN A O 1
ATOM 740 N N . THR A 1 93 ? 32.052 -8.502 -22.106 1.00 88.12 93 THR A N 1
ATOM 741 C CA . THR A 1 93 ? 32.856 -7.824 -23.138 1.00 88.12 93 THR A CA 1
ATOM 742 C C . THR A 1 93 ? 32.110 -7.631 -24.463 1.00 88.12 93 THR A C 1
ATOM 744 O O . THR A 1 93 ? 32.623 -6.960 -25.366 1.00 88.12 93 THR A O 1
ATOM 747 N N . LYS A 1 94 ? 30.887 -8.167 -24.603 1.00 91.75 94 LYS A N 1
ATOM 748 C CA . LYS A 1 94 ? 30.040 -7.910 -25.772 1.00 91.75 94 LYS A CA 1
ATOM 749 C C . LYS A 1 94 ? 29.651 -6.432 -25.800 1.00 91.75 94 LYS A C 1
ATOM 751 O O . LYS A 1 94 ? 29.043 -5.908 -24.877 1.00 91.75 94 LYS A O 1
ATOM 756 N N . LYS A 1 95 ? 29.969 -5.758 -26.907 1.00 92.38 95 LYS A N 1
ATOM 757 C CA . LYS A 1 95 ? 29.631 -4.337 -27.114 1.00 92.38 95 LYS A CA 1
ATOM 758 C C . LYS A 1 95 ? 28.138 -4.102 -27.351 1.00 92.38 95 LYS A C 1
ATOM 760 O O . LYS A 1 95 ? 27.656 -2.987 -27.179 1.00 92.38 95 LYS A O 1
ATOM 765 N N . TRP A 1 96 ? 27.422 -5.130 -27.803 1.00 92.56 96 TRP A N 1
ATOM 766 C CA . TRP A 1 96 ? 26.005 -5.031 -28.117 1.00 92.56 96 TRP A CA 1
ATOM 767 C C . TRP A 1 96 ? 25.154 -5.219 -26.866 1.00 92.56 96 TRP A C 1
ATOM 769 O O . TRP A 1 96 ? 25.180 -6.281 -26.248 1.00 92.56 96 TRP A O 1
ATOM 779 N N . ASN A 1 97 ? 24.332 -4.218 -26.566 1.00 87.19 97 ASN A N 1
ATOM 780 C CA . ASN A 1 97 ? 23.237 -4.330 -25.616 1.00 87.19 97 ASN A CA 1
ATOM 781 C C . ASN A 1 97 ? 21.924 -4.296 -26.390 1.00 87.19 97 ASN A C 1
ATOM 783 O O . ASN A 1 97 ? 21.736 -3.436 -27.253 1.00 87.19 97 ASN A O 1
ATOM 787 N N . ARG A 1 98 ? 20.999 -5.207 -26.067 1.00 86.81 98 ARG A N 1
ATOM 788 C CA . ARG A 1 98 ? 19.634 -5.132 -26.598 1.00 86.81 98 ARG A CA 1
ATOM 789 C C . ARG A 1 98 ? 19.077 -3.742 -26.263 1.00 86.81 98 ARG A C 1
ATOM 791 O O . ARG A 1 98 ? 19.146 -3.366 -25.088 1.00 86.81 98 ARG A O 1
ATOM 798 N N . PRO A 1 99 ? 18.522 -2.998 -27.239 1.00 85.06 99 PRO A N 1
ATOM 799 C CA . PRO A 1 99 ? 17.847 -1.746 -26.953 1.00 85.06 99 PRO A CA 1
ATOM 800 C C . PRO A 1 99 ? 16.795 -2.012 -25.886 1.00 85.06 99 PRO A C 1
ATOM 802 O O . PRO A 1 99 ? 15.858 -2.788 -26.092 1.00 85.06 99 PRO A O 1
ATOM 805 N N . LYS A 1 100 ? 16.980 -1.416 -24.710 1.00 76.94 100 LYS A N 1
ATOM 806 C CA . LYS A 1 100 ? 15.891 -1.331 -23.753 1.00 76.94 100 LYS A CA 1
ATOM 807 C C . LYS A 1 100 ? 14.919 -0.367 -24.409 1.00 76.94 100 LYS A C 1
ATOM 809 O O . LYS A 1 100 ? 15.284 0.788 -24.622 1.00 76.94 100 LYS A O 1
ATOM 814 N N . HIS A 1 101 ? 13.730 -0.844 -24.784 1.00 68.62 101 HIS A N 1
ATOM 815 C CA . HIS A 1 101 ? 12.618 0.076 -24.984 1.00 68.62 101 HIS A CA 1
ATOM 816 C C . HIS A 1 101 ? 12.583 0.883 -23.701 1.00 68.62 101 HIS A C 1
ATOM 818 O O . HIS A 1 101 ? 12.445 0.297 -22.623 1.00 68.62 101 HIS A O 1
ATOM 824 N N . GLY A 1 102 ? 12.925 2.169 -23.806 1.00 53.47 102 GLY A N 1
ATOM 825 C CA . GLY A 1 102 ? 13.011 3.016 -22.636 1.00 53.47 102 GLY A CA 1
ATOM 826 C C . GLY A 1 102 ? 11.727 2.797 -21.866 1.00 53.47 102 GLY A C 1
ATOM 827 O O . GLY A 1 102 ? 10.656 2.776 -22.483 1.00 53.47 102 GLY A O 1
ATOM 828 N N . ARG A 1 103 ? 11.829 2.642 -20.537 1.00 54.84 103 ARG A N 1
ATOM 829 C CA . ARG A 1 103 ? 10.761 3.152 -19.679 1.00 54.84 103 ARG A CA 1
ATOM 830 C C . ARG A 1 103 ? 10.342 4.432 -20.379 1.00 54.84 103 ARG A C 1
ATOM 832 O O . ARG A 1 103 ? 11.197 5.316 -20.525 1.00 54.84 103 ARG A O 1
ATOM 839 N N . ARG A 1 104 ? 9.111 4.514 -20.907 1.00 50.16 104 ARG A N 1
ATOM 840 C CA . ARG A 1 104 ? 8.531 5.838 -21.123 1.00 50.16 104 ARG A CA 1
ATOM 841 C C . ARG A 1 104 ? 8.881 6.525 -19.823 1.00 50.16 104 ARG A C 1
ATOM 843 O O . ARG A 1 104 ? 8.587 5.955 -18.771 1.00 50.16 104 ARG A O 1
ATOM 850 N N . GLN A 1 105 ? 9.671 7.593 -19.886 1.00 46.66 105 GLN A N 1
ATOM 851 C CA . GLN A 1 105 ? 9.856 8.438 -18.728 1.00 46.66 105 GLN A CA 1
ATOM 852 C C . GLN A 1 105 ? 8.440 8.933 -18.453 1.00 46.66 105 GLN A C 1
ATOM 854 O O . GLN A 1 105 ? 8.024 9.972 -18.950 1.00 46.66 105 GLN A O 1
ATOM 859 N N . GLN A 1 106 ? 7.645 8.116 -17.755 1.00 47.88 106 GLN A N 1
ATOM 860 C CA . GLN A 1 106 ? 6.574 8.619 -16.953 1.00 47.88 106 GLN A CA 1
ATOM 861 C C . GLN A 1 106 ? 7.288 9.672 -16.119 1.00 47.88 106 GLN A C 1
ATOM 863 O O . GLN A 1 106 ? 8.394 9.400 -15.634 1.00 47.88 106 GLN A O 1
ATOM 868 N N . PRO A 1 107 ? 6.762 10.894 -16.055 1.00 43.25 107 PRO A N 1
ATOM 869 C CA . PRO A 1 107 ? 7.301 11.924 -15.192 1.00 43.25 107 PRO A CA 1
ATOM 870 C C . PRO A 1 107 ? 7.140 11.454 -13.733 1.00 43.25 107 PRO A C 1
ATOM 872 O O . PRO A 1 107 ? 6.279 11.923 -12.997 1.00 43.25 107 PRO A O 1
ATOM 875 N N . GLU A 1 108 ? 7.973 10.496 -13.316 1.00 47.28 108 GLU A N 1
ATOM 876 C CA . GLU A 1 108 ? 8.022 9.847 -12.003 1.00 47.28 108 GLU A CA 1
ATOM 877 C C . GLU A 1 108 ? 8.473 10.845 -10.924 1.00 47.28 108 GLU A C 1
ATOM 879 O O . GLU A 1 108 ? 8.436 10.530 -9.745 1.00 47.28 108 GLU A O 1
ATOM 884 N N . ALA A 1 109 ? 8.844 12.076 -11.292 1.00 45.19 109 ALA A N 1
ATOM 885 C CA . ALA A 1 109 ? 9.442 13.037 -10.370 1.00 45.19 109 ALA A CA 1
ATOM 886 C C . ALA A 1 109 ? 8.608 14.294 -10.069 1.00 45.19 109 ALA A C 1
ATOM 888 O O . ALA A 1 109 ? 9.048 15.099 -9.256 1.00 45.19 109 ALA A O 1
ATOM 889 N N . ALA A 1 110 ? 7.433 14.513 -10.673 1.00 44.44 110 ALA A N 1
ATOM 890 C CA . ALA A 1 110 ? 6.774 15.818 -10.508 1.00 44.44 110 ALA A CA 1
ATOM 891 C C . ALA A 1 110 ? 5.693 15.871 -9.413 1.00 44.44 110 ALA A C 1
ATOM 893 O O . ALA A 1 110 ? 5.597 16.887 -8.728 1.00 44.44 110 ALA A O 1
ATOM 894 N N . SER A 1 111 ? 4.861 14.838 -9.204 1.00 44.97 111 SER A N 1
ATOM 895 C CA . SER A 1 111 ? 3.745 14.955 -8.228 1.00 44.97 111 SER A CA 1
ATOM 896 C C . SER A 1 111 ? 3.154 13.648 -7.670 1.00 44.97 111 SER A C 1
ATOM 898 O O . SER A 1 111 ? 2.452 13.693 -6.659 1.00 44.97 111 SER A O 1
ATOM 900 N N . GLY A 1 112 ? 3.442 12.478 -8.252 1.00 51.12 112 GLY A N 1
ATOM 901 C CA . GLY A 1 112 ? 2.667 11.246 -8.014 1.00 51.12 112 GLY A CA 1
ATOM 902 C C . GLY A 1 112 ? 3.362 10.115 -7.254 1.00 51.12 112 GLY A C 1
ATOM 903 O O . GLY A 1 112 ? 2.755 9.065 -7.085 1.00 51.12 112 GLY A O 1
ATOM 904 N N . ASP A 1 113 ? 4.608 10.287 -6.804 1.00 61.41 113 ASP A N 1
ATOM 905 C CA . ASP A 1 113 ? 5.332 9.172 -6.184 1.00 61.41 113 ASP A CA 1
ATOM 906 C C . ASP A 1 113 ? 4.877 8.928 -4.733 1.00 61.41 113 ASP A C 1
ATOM 908 O O . ASP A 1 113 ? 5.418 9.489 -3.779 1.00 61.41 113 ASP A O 1
ATOM 912 N N . PHE A 1 114 ? 3.815 8.137 -4.571 1.00 63.72 114 PHE A N 1
ATOM 913 C CA . PHE A 1 114 ? 3.325 7.644 -3.279 1.00 63.72 114 PHE A CA 1
ATOM 914 C C . PHE A 1 114 ? 4.196 6.514 -2.708 1.00 63.72 114 PHE A C 1
ATOM 916 O O . PHE A 1 114 ? 3.924 6.042 -1.608 1.00 63.72 114 PHE A O 1
ATOM 923 N N . SER A 1 115 ? 5.236 6.090 -3.438 1.00 63.62 115 SER A N 1
ATOM 924 C CA . SER A 1 115 ? 6.168 5.042 -3.011 1.00 63.62 115 SER A CA 1
ATOM 925 C C . SER A 1 115 ? 7.439 5.584 -2.346 1.00 63.62 115 SER A C 1
ATOM 927 O O . SER A 1 115 ? 8.202 4.827 -1.748 1.00 63.62 115 SER A O 1
ATOM 929 N N . SER A 1 116 ? 7.658 6.902 -2.399 1.00 71.38 116 SER A N 1
ATOM 930 C CA . SER A 1 116 ? 8.791 7.545 -1.734 1.00 71.38 116 SER A CA 1
ATOM 931 C C . SER A 1 116 ? 8.645 7.469 -0.216 1.00 71.38 116 SER A C 1
ATOM 933 O O . SER A 1 116 ? 7.628 7.882 0.330 1.00 71.38 116 SER A O 1
ATOM 935 N N . THR A 1 117 ? 9.668 6.975 0.481 1.00 77.12 117 THR A N 1
ATOM 936 C CA . THR A 1 117 ? 9.692 6.928 1.949 1.00 77.12 117 THR A CA 1
ATOM 937 C C . THR A 1 117 ? 10.325 8.190 2.527 1.00 77.12 117 THR A C 1
ATOM 939 O O . THR A 1 117 ? 11.437 8.557 2.141 1.00 77.12 117 THR A O 1
ATOM 942 N N . THR A 1 118 ? 9.678 8.815 3.510 1.00 81.19 118 THR A N 1
ATOM 943 C CA . THR A 1 118 ? 10.208 9.971 4.243 1.00 81.19 118 THR A CA 1
ATOM 944 C C . THR A 1 118 ? 10.604 9.587 5.669 1.00 81.19 118 THR A C 1
ATOM 946 O O . THR A 1 118 ? 9.944 8.801 6.351 1.00 81.19 118 THR A O 1
ATOM 949 N N . HIS A 1 119 ? 11.727 10.134 6.142 1.00 80.25 119 HIS A N 1
ATOM 950 C CA . HIS A 1 119 ? 12.202 9.910 7.506 1.00 80.25 119 HIS A CA 1
ATOM 951 C C . HIS A 1 119 ? 11.752 11.048 8.421 1.00 80.25 119 HIS A C 1
ATOM 953 O O . HIS A 1 119 ? 12.107 12.206 8.213 1.00 80.25 119 HIS A O 1
ATOM 959 N N . LEU A 1 120 ? 10.999 10.706 9.467 1.00 82.69 120 LEU A N 1
ATOM 960 C CA . LEU A 1 120 ? 10.527 11.663 10.463 1.00 82.69 120 LEU A CA 1
ATOM 961 C C . LEU A 1 120 ? 11.476 11.750 11.663 1.00 82.69 120 LEU A C 1
ATOM 963 O O . LEU A 1 120 ? 11.895 10.739 12.234 1.00 82.69 120 LEU A O 1
ATOM 967 N N . THR A 1 121 ? 11.732 12.975 12.119 1.00 86.00 121 THR A N 1
ATOM 968 C CA . THR A 1 121 ? 12.364 13.243 13.420 1.00 86.00 121 THR A CA 1
ATOM 969 C C . THR A 1 121 ? 11.465 12.747 14.565 1.00 86.00 121 THR A C 1
ATOM 971 O O . THR A 1 121 ? 10.243 12.670 14.415 1.00 86.00 121 THR A O 1
ATOM 974 N N . SER A 1 122 ? 12.037 12.429 15.736 1.00 83.62 122 SER A N 1
ATOM 975 C CA . SER A 1 122 ? 11.263 11.970 16.912 1.00 83.62 122 SER A CA 1
ATOM 976 C C . SER A 1 122 ? 10.157 12.963 17.302 1.00 83.62 122 SER A C 1
ATOM 978 O O . SER A 1 122 ? 9.007 12.557 17.451 1.00 83.62 122 SER A O 1
ATOM 980 N N . THR A 1 123 ? 10.451 14.267 17.345 1.00 88.25 123 THR A N 1
ATOM 981 C CA . THR A 1 123 ? 9.448 15.307 17.640 1.00 88.25 123 THR A CA 1
ATOM 982 C C . THR A 1 123 ? 8.324 15.346 16.604 1.00 88.25 123 THR A C 1
ATOM 984 O O . THR A 1 123 ? 7.153 15.347 16.966 1.00 88.25 123 THR A O 1
ATOM 987 N N . ALA A 1 124 ? 8.670 15.307 15.312 1.00 88.38 124 ALA A N 1
ATOM 988 C CA . ALA A 1 124 ? 7.690 15.307 14.225 1.00 88.38 124 ALA A CA 1
ATOM 989 C C . ALA A 1 124 ? 6.792 14.064 14.267 1.00 88.38 124 ALA A C 1
ATOM 991 O O . ALA A 1 124 ? 5.594 14.165 14.037 1.00 88.38 124 ALA A O 1
ATOM 992 N N . THR A 1 125 ? 7.352 12.907 14.634 1.00 86.94 125 THR A N 1
ATOM 993 C CA . THR A 1 125 ? 6.565 11.685 14.838 1.00 86.94 125 THR A CA 1
ATOM 994 C C . THR A 1 125 ? 5.541 11.867 15.952 1.00 86.94 125 THR A C 1
ATOM 996 O O . THR A 1 125 ? 4.390 11.500 15.763 1.00 86.94 125 THR A O 1
ATOM 999 N N . LYS A 1 126 ? 5.944 12.410 17.110 1.00 89.00 126 LYS A N 1
ATOM 1000 C CA . LYS A 1 126 ? 5.030 12.593 18.249 1.00 89.00 126 LYS A CA 1
ATOM 1001 C C . LYS A 1 126 ? 3.871 13.508 17.874 1.00 89.00 126 LYS A C 1
ATOM 1003 O O . LYS A 1 126 ? 2.725 13.141 18.089 1.00 89.00 126 LYS A O 1
ATOM 1008 N N . ASN A 1 127 ? 4.174 14.635 17.235 1.00 92.31 127 ASN A N 1
ATOM 1009 C CA . ASN A 1 127 ? 3.157 15.583 16.788 1.00 92.31 127 ASN A CA 1
ATOM 1010 C C . ASN A 1 127 ? 2.236 14.974 15.723 1.00 92.31 127 ASN A C 1
ATOM 1012 O O . ASN A 1 127 ? 1.026 15.142 15.801 1.00 92.31 127 ASN A O 1
ATOM 1016 N N . LEU A 1 128 ? 2.792 14.240 14.751 1.00 91.38 128 LEU A N 1
ATOM 1017 C CA . LEU A 1 128 ? 1.995 13.595 13.709 1.00 91.38 128 LEU A CA 1
ATOM 1018 C C . LEU A 1 128 ? 1.126 12.467 14.274 1.00 91.38 128 LEU A C 1
ATOM 1020 O O . LEU A 1 128 ? -0.011 12.318 13.851 1.00 91.38 128 LEU A O 1
ATOM 1024 N N . ARG A 1 129 ? 1.630 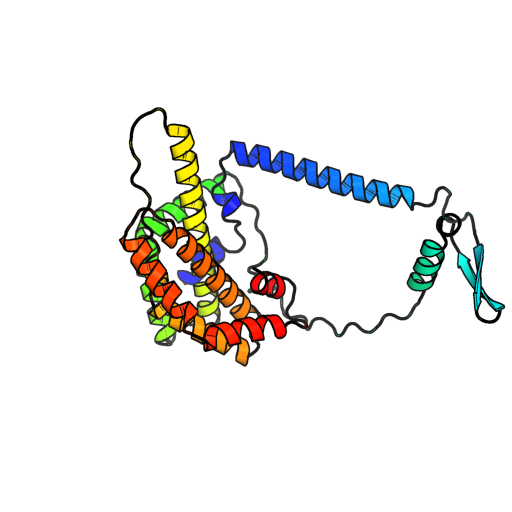11.698 15.245 1.00 90.69 129 ARG A N 1
ATOM 1025 C CA . ARG A 1 129 ? 0.850 10.661 15.928 1.00 90.69 129 ARG A CA 1
ATOM 1026 C C . ARG A 1 129 ? -0.341 11.272 16.665 1.00 90.69 129 ARG A C 1
ATOM 1028 O O . ARG A 1 129 ? -1.455 10.828 16.431 1.00 90.69 129 ARG A O 1
ATOM 1035 N N . LEU A 1 130 ? -0.107 12.310 17.474 1.00 91.50 130 LEU A N 1
ATOM 1036 C CA . LEU A 1 130 ? -1.174 13.025 18.185 1.00 91.50 130 LEU A CA 1
ATOM 1037 C C . LEU A 1 130 ? -2.214 13.585 17.210 1.00 91.50 130 LEU A C 1
ATOM 1039 O O . LEU A 1 130 ? -3.405 13.376 17.392 1.00 91.50 130 LEU A O 1
ATOM 1043 N N . PHE A 1 131 ? -1.758 14.215 16.124 1.00 93.44 131 PHE A N 1
ATOM 1044 C CA . PHE A 1 131 ? -2.646 14.715 15.079 1.00 93.44 131 PHE A CA 1
ATOM 1045 C C . PHE A 1 131 ? -3.507 13.606 14.459 1.00 93.44 131 PHE A C 1
ATOM 1047 O O . PHE A 1 131 ? -4.701 13.798 14.266 1.00 93.44 131 PHE A O 1
ATOM 1054 N N . VAL A 1 132 ? -2.918 12.450 14.136 1.00 92.31 132 VAL A N 1
ATOM 1055 C CA . VAL A 1 132 ? -3.646 11.321 13.534 1.00 92.31 132 VAL A CA 1
ATOM 1056 C C . VAL A 1 132 ? -4.661 10.735 14.511 1.00 92.31 132 VAL A C 1
ATOM 1058 O O . VAL A 1 132 ? -5.771 10.424 14.093 1.00 92.31 132 VAL A O 1
ATOM 1061 N N . GLU A 1 133 ? -4.309 10.611 15.791 1.00 90.44 133 GLU A N 1
ATOM 1062 C CA . GLU A 1 133 ? -5.216 10.141 16.844 1.00 90.44 133 GLU A CA 1
ATOM 1063 C C . GLU A 1 133 ? -6.422 11.084 16.991 1.00 90.44 133 GLU A C 1
ATOM 1065 O O . GLU A 1 133 ? -7.559 10.647 16.815 1.00 90.44 133 GLU A O 1
ATOM 1070 N N . GLU A 1 134 ? -6.186 12.386 17.176 1.00 92.12 134 GLU A N 1
ATOM 1071 C CA . GLU A 1 134 ? -7.252 13.393 17.293 1.00 92.12 134 GLU A CA 1
ATOM 1072 C C . GLU A 1 134 ? -8.109 13.492 16.018 1.00 92.12 134 GLU A C 1
ATOM 1074 O O . GLU A 1 134 ? -9.332 13.663 16.073 1.00 92.12 134 GLU A O 1
ATOM 1079 N N . PHE A 1 135 ? -7.481 13.370 14.846 1.00 93.12 135 PHE A N 1
ATOM 1080 C CA . PHE A 1 135 ? -8.173 13.440 13.564 1.00 93.12 135 PHE A CA 1
ATOM 1081 C C . PHE A 1 135 ? -9.065 12.220 13.313 1.00 93.12 135 PHE A C 1
ATOM 1083 O O . PHE A 1 135 ? -10.184 12.386 12.822 1.00 93.12 135 PHE A O 1
ATOM 1090 N N . LEU A 1 136 ? -8.605 11.013 13.658 1.00 91.00 136 LEU A N 1
ATOM 1091 C CA . LEU A 1 136 ? -9.415 9.795 13.561 1.00 91.00 136 LEU A CA 1
ATOM 1092 C C . LEU A 1 136 ? -10.620 9.844 14.507 1.00 91.00 136 LEU A C 1
ATOM 1094 O O . LEU A 1 136 ? -11.705 9.419 14.120 1.00 91.00 136 LEU A O 1
ATOM 1098 N N . GLU A 1 137 ? -10.457 10.411 15.703 1.00 88.44 137 GLU A N 1
ATOM 1099 C CA . GLU A 1 137 ? -11.536 10.525 16.692 1.00 88.44 137 GLU A CA 1
ATOM 1100 C C . GLU A 1 137 ? -12.621 11.538 16.303 1.00 88.44 137 GLU A C 1
ATOM 1102 O O . GLU A 1 137 ? -13.800 11.312 16.572 1.00 88.44 137 GLU A O 1
ATOM 1107 N N . THR A 1 138 ? -12.251 12.651 15.661 1.00 89.12 138 THR A N 1
ATOM 1108 C CA . THR A 1 138 ? -13.173 13.789 15.476 1.00 89.12 138 THR A CA 1
ATOM 1109 C C . THR A 1 138 ? -13.514 14.108 14.022 1.00 89.12 138 THR A C 1
ATOM 1111 O O . THR A 1 138 ? -14.649 14.476 13.712 1.00 89.12 138 THR A O 1
ATOM 1114 N N . GLY A 1 139 ? -12.542 14.005 13.114 1.00 88.38 139 GLY A N 1
ATOM 1115 C CA . GLY A 1 139 ? -12.610 14.621 11.787 1.00 88.38 139 GLY A CA 1
ATOM 1116 C C . GLY A 1 139 ? -12.739 13.643 10.624 1.00 88.38 139 GLY A C 1
ATOM 1117 O O . GLY A 1 139 ? -13.221 14.035 9.560 1.00 88.38 139 GLY A O 1
ATOM 1118 N N . PHE A 1 140 ? -12.338 12.383 10.807 1.00 92.94 140 PHE A N 1
ATOM 1119 C CA . PHE A 1 140 ? -12.248 11.412 9.718 1.00 92.94 140 PHE A CA 1
ATOM 1120 C C . PHE A 1 140 ? -13.615 11.118 9.084 1.00 92.94 140 PHE A C 1
ATOM 1122 O O . PHE A 1 140 ? -13.828 11.401 7.902 1.00 92.94 140 PHE A O 1
ATOM 1129 N N . ASN A 1 141 ? -14.576 10.623 9.868 1.00 92.75 141 ASN A N 1
ATOM 1130 C CA . ASN A 1 141 ? -15.867 10.183 9.335 1.00 92.75 141 ASN A CA 1
ATOM 1131 C C . ASN A 1 141 ? -16.653 11.282 8.587 1.00 92.75 141 ASN A C 1
ATOM 1133 O O . ASN A 1 141 ? -17.086 11.037 7.451 1.00 92.75 141 ASN A O 1
ATOM 1137 N N . PRO A 1 142 ? -16.822 12.501 9.142 1.00 93.75 142 PRO A N 1
ATOM 1138 C CA . PRO A 1 142 ? -17.488 13.587 8.430 1.00 93.75 142 PRO A CA 1
ATOM 1139 C C . PRO A 1 142 ? -16.733 14.000 7.162 1.00 93.75 142 PRO A C 1
ATOM 1141 O O . PRO A 1 142 ? -17.344 14.121 6.098 1.00 93.75 142 PRO A O 1
ATOM 1144 N N . LEU A 1 143 ? -15.406 14.178 7.241 1.00 92.81 143 LEU A N 1
ATOM 1145 C CA . LEU A 1 143 ? -14.618 14.664 6.109 1.00 92.81 143 LEU A CA 1
ATOM 1146 C C . LEU A 1 143 ? -14.667 13.688 4.932 1.00 92.81 143 LEU A C 1
ATOM 1148 O O . LEU A 1 143 ? -14.986 14.102 3.817 1.00 92.81 143 LEU A O 1
ATOM 1152 N N . PHE A 1 144 ? -14.389 12.404 5.162 1.00 93.31 144 PHE A N 1
ATOM 1153 C CA . PHE A 1 144 ? -14.327 11.413 4.085 1.00 93.31 144 PHE A CA 1
ATOM 1154 C C . PHE A 1 144 ? -15.702 11.139 3.471 1.00 93.31 144 PHE A C 1
ATOM 1156 O O . PHE A 1 144 ? -15.801 10.966 2.255 1.00 93.31 144 PHE A O 1
ATOM 1163 N N . THR A 1 145 ? -16.778 11.222 4.260 1.00 93.19 145 THR A N 1
ATOM 1164 C CA . THR A 1 145 ? -18.149 11.157 3.730 1.00 93.19 145 THR A CA 1
ATOM 1165 C C . THR A 1 145 ? -18.452 12.339 2.807 1.00 93.19 145 THR A C 1
ATOM 1167 O O . THR A 1 145 ? -18.998 12.154 1.718 1.00 93.19 145 THR A O 1
ATOM 1170 N N . HIS A 1 146 ? -18.097 13.561 3.217 1.00 92.06 146 HIS A N 1
ATOM 1171 C CA . HIS A 1 146 ? -18.321 14.758 2.406 1.00 92.06 146 HIS A CA 1
ATOM 1172 C C . HIS A 1 146 ? -17.465 14.774 1.139 1.00 92.06 146 HIS A C 1
ATOM 1174 O O . HIS A 1 146 ? -17.979 15.105 0.070 1.00 92.06 146 HIS A O 1
ATOM 1180 N N . VAL A 1 147 ? -16.188 14.395 1.240 1.00 92.25 147 VAL A N 1
ATOM 1181 C CA . VAL A 1 147 ? -15.276 14.340 0.092 1.00 92.25 147 VAL A CA 1
ATOM 1182 C C . VAL A 1 147 ? -15.743 13.294 -0.914 1.00 92.25 147 VAL A C 1
ATOM 1184 O O . VAL A 1 147 ? -15.869 13.631 -2.087 1.00 92.25 147 VAL A O 1
ATOM 1187 N N . ARG A 1 148 ? -16.092 12.074 -0.479 1.00 92.75 148 ARG A N 1
ATOM 1188 C CA . ARG A 1 148 ? -16.619 11.042 -1.384 1.00 92.75 148 ARG A CA 1
ATOM 1189 C C . ARG A 1 148 ? -17.856 11.530 -2.133 1.00 92.75 148 ARG A C 1
ATOM 1191 O O . ARG A 1 148 ? -17.880 11.483 -3.356 1.00 92.75 148 ARG A O 1
ATOM 1198 N N . LYS A 1 149 ? -18.847 12.077 -1.417 1.00 92.69 149 LYS A N 1
ATOM 1199 C CA . LYS A 1 149 ? -20.069 12.622 -2.036 1.00 92.69 149 LYS A CA 1
ATOM 1200 C C . LYS A 1 149 ? -19.776 13.774 -2.999 1.00 92.69 149 LYS A C 1
ATOM 1202 O O . LYS A 1 149 ? -20.495 13.938 -3.976 1.00 92.69 149 LYS A O 1
ATOM 1207 N N . ALA A 1 150 ? -18.763 14.597 -2.725 1.00 90.94 150 ALA A N 1
ATOM 1208 C CA . ALA A 1 150 ? -18.355 15.672 -3.626 1.00 90.94 150 ALA A CA 1
ATOM 1209 C C . ALA A 1 150 ? -17.691 15.138 -4.906 1.00 90.94 150 ALA A C 1
ATOM 1211 O O . ALA A 1 150 ? -17.937 15.694 -5.975 1.00 90.94 150 ALA A O 1
ATOM 1212 N N . ILE A 1 151 ? -16.899 14.064 -4.801 1.00 90.62 151 ILE A N 1
ATOM 1213 C CA . ILE A 1 151 ? -16.283 13.387 -5.950 1.00 90.62 151 ILE A CA 1
ATOM 1214 C C . ILE A 1 151 ? -17.355 12.683 -6.792 1.00 90.62 151 ILE A C 1
ATOM 1216 O O . ILE A 1 151 ? -17.389 12.871 -7.999 1.00 90.62 151 ILE A O 1
ATOM 1220 N N . GLU A 1 152 ? -18.276 11.942 -6.171 1.00 89.25 152 GLU A N 1
ATOM 1221 C CA . GLU A 1 152 ? -19.371 11.249 -6.875 1.00 89.25 152 GLU A CA 1
ATOM 1222 C C . GLU A 1 152 ? -20.333 12.202 -7.596 1.00 89.25 152 GLU A C 1
ATOM 1224 O O . GLU A 1 152 ? -20.966 11.819 -8.575 1.00 89.25 152 GLU A O 1
ATOM 1229 N N . ARG A 1 153 ? -20.467 13.438 -7.104 1.00 91.12 153 ARG A N 1
ATOM 1230 C CA . ARG A 1 153 ? -21.265 14.495 -7.744 1.00 91.12 153 ARG A CA 1
ATOM 1231 C C . ARG A 1 153 ? -20.500 15.264 -8.817 1.00 91.12 153 ARG A C 1
ATOM 1233 O O . ARG A 1 153 ? -21.073 16.200 -9.361 1.00 91.12 153 ARG A O 1
ATOM 1240 N N . GLU A 1 154 ? -19.229 14.928 -9.045 1.00 85.19 154 GLU A N 1
ATOM 1241 C CA . GLU A 1 154 ? -18.344 15.610 -9.994 1.00 85.19 154 GLU A CA 1
ATOM 1242 C C . GLU A 1 154 ? -18.387 17.136 -9.825 1.00 85.19 154 GLU A C 1
ATOM 1244 O O . GLU A 1 154 ? -18.516 17.895 -10.780 1.00 85.19 154 GLU A O 1
ATOM 1249 N N . ALA A 1 155 ? -18.335 17.606 -8.573 1.00 83.38 155 ALA A N 1
ATOM 1250 C CA . ALA A 1 155 ? -18.412 19.036 -8.301 1.00 83.38 155 ALA A CA 1
ATOM 1251 C C . ALA A 1 155 ? -17.260 19.785 -8.996 1.00 83.38 155 ALA A C 1
ATOM 1253 O O . ALA A 1 155 ? -16.121 19.334 -8.917 1.00 83.38 155 ALA A O 1
ATOM 1254 N N . ASP A 1 156 ? -17.516 20.977 -9.550 1.00 80.94 156 ASP A N 1
ATOM 1255 C CA . ASP A 1 156 ? -16.576 21.766 -10.383 1.00 80.94 156 ASP A CA 1
ATOM 1256 C C . ASP A 1 156 ? -15.159 21.970 -9.805 1.00 80.94 156 ASP A C 1
ATOM 1258 O O . ASP A 1 156 ? -14.217 22.317 -10.513 1.00 80.94 156 ASP A O 1
ATOM 1262 N N . ARG A 1 157 ? -14.997 21.814 -8.487 1.00 84.38 157 ARG A N 1
ATOM 1263 C CA . ARG A 1 157 ? -13.729 21.996 -7.761 1.00 84.38 157 ARG A CA 1
ATOM 1264 C C . ARG A 1 157 ? -12.911 20.706 -7.637 1.00 84.38 157 ARG A C 1
ATOM 1266 O O . ARG A 1 157 ? -11.811 20.743 -7.085 1.00 84.38 157 ARG A O 1
ATOM 1273 N N . VAL A 1 158 ? -13.461 19.566 -8.050 1.00 85.00 158 VAL A N 1
ATOM 1274 C CA . VAL A 1 158 ? -12.824 18.253 -7.967 1.00 85.00 158 VAL A CA 1
ATOM 1275 C C . VAL A 1 158 ? -12.026 18.010 -9.243 1.00 85.00 158 VAL A C 1
ATOM 1277 O O . VAL A 1 158 ? -12.561 18.058 -10.341 1.00 85.00 158 VAL A O 1
ATOM 1280 N N . THR A 1 159 ? -10.733 17.745 -9.090 1.00 85.44 159 THR A N 1
ATOM 1281 C CA . THR A 1 159 ? -9.841 17.325 -10.172 1.00 85.44 159 THR A CA 1
ATOM 1282 C C . THR A 1 159 ? -9.551 15.829 -10.060 1.00 85.44 159 THR A C 1
ATOM 1284 O O . THR A 1 159 ? -9.698 15.244 -8.987 1.00 85.44 159 THR A O 1
ATOM 1287 N N . GLU A 1 160 ? -9.077 15.206 -11.139 1.00 80.69 160 GLU A N 1
ATOM 1288 C CA . GLU A 1 160 ? -8.718 13.773 -11.174 1.00 80.69 160 GLU A CA 1
ATOM 1289 C C . GLU A 1 160 ? -7.698 13.396 -10.083 1.00 80.69 160 GLU A C 1
ATOM 1291 O O . GLU A 1 160 ? -7.806 12.360 -9.425 1.00 80.69 160 GLU A O 1
ATOM 1296 N N . ILE A 1 161 ? -6.765 14.308 -9.786 1.00 86.38 161 ILE A N 1
ATOM 1297 C CA . ILE A 1 161 ? -5.773 14.143 -8.716 1.00 86.38 161 ILE A CA 1
ATOM 1298 C C . ILE A 1 161 ? -6.446 13.935 -7.351 1.00 86.38 161 ILE A C 1
ATOM 1300 O O . ILE A 1 161 ? -5.927 13.176 -6.530 1.00 86.38 161 ILE A O 1
ATOM 1304 N N . ASN A 1 162 ? -7.592 14.572 -7.098 1.00 88.69 162 ASN A N 1
ATOM 1305 C CA . ASN A 1 162 ? -8.289 14.465 -5.818 1.00 88.69 162 ASN A CA 1
ATOM 1306 C C . ASN A 1 162 ? -8.838 13.056 -5.588 1.00 88.69 162 ASN A C 1
ATOM 1308 O O . ASN A 1 162 ? -8.807 12.588 -4.453 1.00 88.69 162 ASN A O 1
ATOM 1312 N N . THR A 1 163 ? -9.278 12.357 -6.639 1.00 89.88 163 THR A N 1
ATOM 1313 C CA . THR A 1 163 ? -9.711 10.955 -6.542 1.00 89.88 163 THR A CA 1
ATOM 1314 C C . THR A 1 163 ? -8.561 10.079 -6.065 1.00 89.88 163 THR A C 1
ATOM 1316 O O . THR A 1 163 ? -8.690 9.363 -5.070 1.00 89.88 163 THR A O 1
ATOM 1319 N N . ARG A 1 164 ? -7.389 10.214 -6.693 1.00 89.25 164 ARG A N 1
ATOM 1320 C CA . ARG A 1 164 ? -6.183 9.497 -6.271 1.00 89.25 164 ARG A CA 1
ATOM 1321 C C . ARG A 1 164 ? -5.774 9.834 -4.837 1.00 89.25 164 ARG A C 1
ATOM 1323 O O . ARG A 1 164 ? -5.464 8.932 -4.063 1.00 89.25 164 ARG A O 1
ATOM 1330 N N . GLN A 1 165 ? -5.760 11.116 -4.471 1.00 91.00 165 GLN A N 1
ATOM 1331 C CA . GLN A 1 165 ? -5.408 11.547 -3.113 1.00 91.00 165 GLN A CA 1
ATOM 1332 C C . GLN A 1 165 ? -6.391 11.017 -2.069 1.00 91.00 165 GLN A C 1
ATOM 1334 O O . GLN A 1 165 ? -5.966 10.598 -0.996 1.00 91.00 165 GLN A O 1
ATOM 1339 N N . PHE A 1 166 ? -7.688 11.013 -2.382 1.00 93.00 166 PHE A N 1
ATOM 1340 C CA . PHE A 1 166 ? -8.723 10.450 -1.525 1.00 93.00 166 PHE A CA 1
ATOM 1341 C C . PHE A 1 166 ? -8.454 8.973 -1.250 1.00 93.00 166 PHE A C 1
ATOM 1343 O O . PHE A 1 166 ? -8.354 8.583 -0.092 1.00 93.00 166 PHE A O 1
ATOM 1350 N N . LEU A 1 167 ? -8.245 8.177 -2.297 1.00 92.44 167 LEU A N 1
ATOM 1351 C CA . LEU A 1 167 ? -7.985 6.742 -2.178 1.00 92.44 167 LEU A CA 1
ATOM 1352 C C . LEU A 1 167 ? -6.679 6.441 -1.438 1.00 92.44 167 LEU A C 1
ATOM 1354 O O . LEU A 1 167 ? -6.651 5.570 -0.572 1.00 92.44 167 LEU A O 1
ATOM 1358 N N . TYR A 1 168 ? -5.617 7.200 -1.722 1.00 91.62 168 TYR A N 1
ATOM 1359 C CA . TYR A 1 168 ? -4.353 7.090 -0.995 1.00 91.62 168 TYR A CA 1
ATOM 1360 C C . TYR A 1 168 ? -4.533 7.384 0.500 1.00 91.62 168 TYR A C 1
ATOM 1362 O O . TYR A 1 168 ? -4.025 6.650 1.346 1.00 91.62 168 TYR A O 1
ATOM 1370 N N . LEU A 1 169 ? -5.271 8.442 0.839 1.00 93.31 169 LEU A N 1
ATOM 1371 C CA . LEU A 1 169 ? -5.528 8.802 2.227 1.00 93.31 169 LEU A CA 1
ATOM 1372 C C . LEU A 1 169 ? -6.410 7.775 2.938 1.00 93.31 169 LEU A C 1
ATOM 1374 O O . LEU A 1 169 ? -6.113 7.448 4.083 1.00 93.31 169 LEU A O 1
ATOM 1378 N N . VAL A 1 170 ? -7.442 7.236 2.278 1.00 94.38 170 VAL A N 1
ATOM 1379 C CA . VAL A 1 170 ? -8.249 6.136 2.832 1.00 94.38 170 VAL A CA 1
ATOM 1380 C C . VAL A 1 170 ? -7.346 4.949 3.164 1.00 94.38 170 VAL A C 1
ATOM 1382 O O . VAL A 1 170 ? -7.357 4.482 4.300 1.00 94.38 170 VAL A O 1
ATOM 1385 N N . ALA A 1 171 ? -6.506 4.522 2.216 1.00 93.44 171 ALA A N 1
ATOM 1386 C CA . ALA A 1 171 ? -5.557 3.431 2.424 1.00 93.44 171 ALA A CA 1
ATOM 1387 C C . ALA A 1 171 ? -4.633 3.700 3.624 1.00 93.44 171 ALA A C 1
ATOM 1389 O O . ALA A 1 171 ? -4.455 2.846 4.494 1.00 93.44 171 ALA A O 1
ATOM 1390 N N . TRP A 1 172 ? -4.068 4.908 3.697 1.00 93.81 172 TRP A N 1
ATOM 1391 C CA . TRP A 1 172 ? -3.120 5.270 4.744 1.00 93.81 172 TRP A CA 1
ATOM 1392 C C . TRP A 1 172 ? -3.768 5.351 6.129 1.00 93.81 172 TRP A C 1
ATOM 1394 O O . TRP A 1 172 ? -3.204 4.835 7.091 1.00 93.81 172 TRP A O 1
ATOM 1404 N N . PHE A 1 173 ? -4.950 5.961 6.249 1.00 94.12 173 PHE A N 1
ATOM 1405 C CA . PHE A 1 173 ? -5.647 6.072 7.532 1.00 94.12 173 PHE A CA 1
ATOM 1406 C C . PHE A 1 173 ? -6.200 4.729 8.013 1.00 94.12 173 PHE A C 1
ATOM 1408 O O . PHE A 1 173 ? -6.131 4.466 9.209 1.00 94.12 173 PHE A O 1
ATOM 1415 N N . LEU A 1 174 ? -6.655 3.850 7.112 1.00 93.62 174 LEU A N 1
ATOM 1416 C CA . LEU A 1 174 ? -7.005 2.471 7.471 1.00 93.62 174 LEU A CA 1
ATOM 1417 C C . LEU A 1 174 ? -5.788 1.707 8.000 1.00 93.62 174 LEU A C 1
ATOM 1419 O O . LEU A 1 174 ? -5.873 1.031 9.021 1.00 93.62 174 LEU A O 1
ATOM 1423 N N . HIS A 1 175 ? -4.626 1.854 7.360 1.00 92.81 175 HIS A N 1
ATOM 1424 C CA . HIS A 1 175 ? -3.387 1.275 7.873 1.00 92.81 175 HIS A CA 1
ATOM 1425 C C . HIS A 1 175 ? -2.999 1.862 9.242 1.00 92.81 175 HIS A C 1
ATOM 1427 O O . HIS A 1 175 ? -2.616 1.123 10.149 1.00 92.81 175 HIS A O 1
ATOM 1433 N N . ALA A 1 176 ? -3.122 3.184 9.406 1.00 91.81 176 ALA A N 1
ATOM 1434 C CA . ALA A 1 176 ? -2.831 3.887 10.655 1.00 91.81 176 ALA A CA 1
ATOM 1435 C C . ALA A 1 176 ? -3.720 3.444 11.804 1.00 91.81 176 ALA A C 1
ATOM 1437 O O . ALA A 1 176 ? -3.231 3.249 12.913 1.00 91.81 176 ALA A O 1
ATOM 1438 N N . GLU A 1 177 ? -4.997 3.231 11.534 1.00 90.44 177 GLU A N 1
ATOM 1439 C CA . GLU A 1 177 ? -5.956 2.773 12.521 1.00 90.44 177 GLU A CA 1
ATOM 1440 C C . GLU A 1 177 ? -5.627 1.350 13.008 1.00 90.44 177 GLU A C 1
ATOM 1442 O O . GLU A 1 177 ? -5.535 1.120 14.218 1.00 90.44 177 GLU A O 1
ATOM 1447 N N . ARG A 1 178 ? -5.282 0.436 12.094 1.00 90.31 178 ARG A N 1
ATOM 1448 C CA . ARG A 1 178 ? -4.866 -0.933 12.445 1.00 90.31 178 ARG A CA 1
ATOM 1449 C C . ARG A 1 178 ? -3.569 -0.970 13.246 1.00 90.31 178 ARG A C 1
ATOM 1451 O O . ARG A 1 178 ? -3.455 -1.688 14.241 1.00 90.31 178 ARG A O 1
ATOM 1458 N N . GLU A 1 179 ? -2.575 -0.172 12.862 1.00 90.75 179 GLU A N 1
ATOM 1459 C CA . GLU A 1 179 ? -1.323 -0.079 13.622 1.00 90.75 179 GLU A CA 1
ATOM 1460 C C . GLU A 1 179 ? -1.525 0.587 14.993 1.00 90.75 179 GLU A C 1
ATOM 1462 O O . GLU A 1 179 ? -0.931 0.138 15.980 1.00 90.75 179 GLU A O 1
ATOM 1467 N N . ARG A 1 180 ? -2.423 1.577 15.094 1.00 88.31 180 ARG A N 1
ATOM 1468 C CA . ARG A 1 180 ? -2.858 2.162 16.370 1.00 88.31 180 ARG A CA 1
ATOM 1469 C C . ARG A 1 180 ? -3.460 1.085 17.277 1.00 88.31 180 ARG A C 1
ATOM 1471 O O . ARG A 1 180 ? -2.989 0.918 18.401 1.00 88.31 180 ARG A O 1
ATOM 1478 N N . ARG A 1 181 ? -4.407 0.276 16.789 1.00 86.69 181 ARG A N 1
ATOM 1479 C CA . ARG A 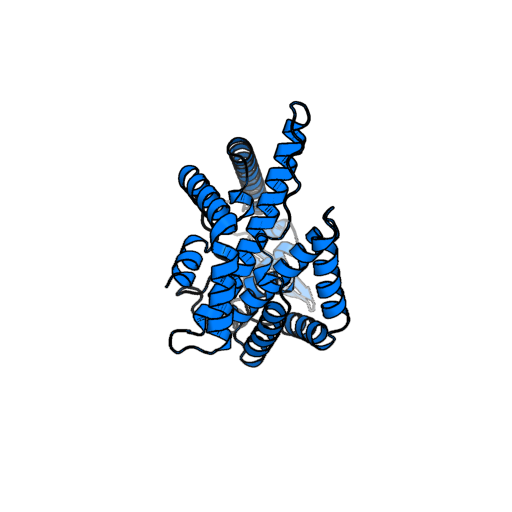1 181 ? -4.996 -0.842 17.556 1.00 86.69 181 ARG A CA 1
ATOM 1480 C C . ARG A 1 181 ? -3.949 -1.832 18.045 1.00 86.69 181 ARG A C 1
ATOM 1482 O O . ARG A 1 181 ? -3.926 -2.195 19.221 1.00 86.69 181 ARG A O 1
ATOM 1489 N N . LYS A 1 182 ? -3.040 -2.264 17.164 1.00 87.44 182 LYS A N 1
ATOM 1490 C CA . LYS A 1 182 ? -1.948 -3.182 17.535 1.00 87.44 182 LYS A CA 1
ATOM 1491 C C . LYS A 1 182 ? -1.064 -2.581 18.622 1.00 87.44 182 LYS A C 1
ATOM 1493 O O . LYS A 1 182 ? -0.623 -3.299 19.523 1.00 87.44 182 LYS A O 1
ATOM 1498 N N . TYR A 1 183 ? -0.803 -1.279 18.554 1.00 85.88 183 TYR A N 1
ATOM 1499 C CA . TYR A 1 183 ? -0.055 -0.561 19.575 1.00 85.88 183 TYR A CA 1
ATOM 1500 C C . TYR A 1 183 ? -0.799 -0.518 20.919 1.00 85.88 183 TYR A C 1
ATOM 1502 O O . TYR A 1 183 ? -0.202 -0.875 21.939 1.00 85.88 183 TYR A O 1
ATOM 1510 N N . HIS A 1 184 ? -2.091 -0.175 20.932 1.00 84.44 184 HIS A N 1
ATOM 1511 C CA . HIS A 1 184 ? -2.922 -0.193 22.143 1.00 84.44 184 HIS A CA 1
ATOM 1512 C C . HIS A 1 184 ? -3.017 -1.596 22.751 1.00 84.44 184 HIS A C 1
ATOM 1514 O O . HIS A 1 184 ? -2.799 -1.763 23.951 1.00 84.44 184 HIS A O 1
ATOM 1520 N N . LYS A 1 185 ? -3.212 -2.630 21.928 1.00 83.19 185 LYS A N 1
ATOM 1521 C CA . LYS A 1 185 ? -3.222 -4.031 22.371 1.00 83.19 185 LYS A CA 1
ATOM 1522 C C . LYS A 1 185 ? -1.904 -4.429 23.043 1.00 83.19 185 LYS A C 1
ATOM 1524 O O . LYS A 1 185 ? -1.919 -4.940 24.161 1.00 83.19 185 LYS A O 1
ATOM 152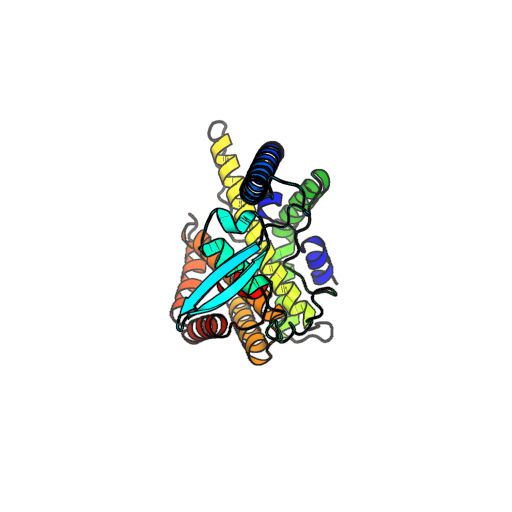9 N N . LYS A 1 186 ? -0.758 -4.111 22.427 1.00 84.00 186 LYS A N 1
ATOM 1530 C CA . LYS A 1 186 ? 0.576 -4.353 23.013 1.00 84.00 186 LYS A CA 1
ATOM 1531 C C . LYS A 1 186 ? 0.796 -3.572 24.310 1.00 84.00 186 LYS A C 1
ATOM 1533 O O . LYS A 1 186 ? 1.419 -4.083 25.241 1.00 84.00 186 LYS A O 1
ATOM 1538 N N . GLN A 1 187 ? 0.314 -2.330 24.391 1.00 80.06 187 GLN A N 1
ATOM 1539 C CA . GLN A 1 187 ? 0.373 -1.546 25.626 1.00 80.06 187 GLN A CA 1
ATOM 1540 C C . GLN A 1 187 ? -0.469 -2.173 26.740 1.00 80.06 187 GLN A C 1
ATOM 1542 O O . GLN A 1 187 ? 0.002 -2.263 27.874 1.00 80.06 187 GLN A O 1
ATOM 1547 N N . ASN A 1 188 ? -1.676 -2.635 26.422 1.00 77.75 188 ASN A N 1
ATOM 1548 C CA . ASN A 1 188 ? -2.582 -3.263 27.379 1.00 77.75 188 ASN A CA 1
ATOM 1549 C C . ASN A 1 188 ? -2.023 -4.601 27.880 1.00 77.75 188 ASN A C 1
ATOM 1551 O O . ASN A 1 188 ? -2.051 -4.868 29.078 1.00 77.75 188 ASN A O 1
ATOM 1555 N N . GLU A 1 189 ? -1.415 -5.402 27.002 1.00 79.44 189 GLU A N 1
ATOM 1556 C CA . GLU A 1 189 ? -0.709 -6.633 27.386 1.00 79.44 189 GLU A CA 1
ATOM 1557 C C . GLU A 1 189 ? 0.452 -6.364 28.354 1.00 79.44 189 GLU A C 1
ATOM 1559 O O . GLU A 1 189 ? 0.640 -7.114 29.309 1.00 79.44 189 GLU A O 1
ATOM 1564 N N . ARG A 1 190 ? 1.190 -5.261 28.170 1.00 75.00 190 ARG A N 1
ATOM 1565 C CA . ARG A 1 190 ? 2.248 -4.833 29.105 1.00 75.00 190 ARG A CA 1
ATOM 1566 C C . ARG A 1 190 ? 1.699 -4.306 30.433 1.00 75.00 190 ARG A C 1
ATOM 1568 O O . ARG A 1 190 ? 2.373 -4.423 31.451 1.00 75.00 190 ARG A O 1
ATOM 1575 N N . LYS A 1 191 ? 0.498 -3.719 30.427 1.00 70.56 191 LYS A N 1
ATOM 1576 C CA . LYS A 1 191 ? -0.164 -3.093 31.588 1.00 70.56 191 LYS A CA 1
ATOM 1577 C C . LYS A 1 191 ? -1.123 -4.022 32.344 1.00 70.56 191 LYS A C 1
ATOM 1579 O O . LYS A 1 191 ? -1.682 -3.597 33.352 1.00 70.56 191 LYS A O 1
ATOM 1584 N N . LYS A 1 192 ? -1.268 -5.289 31.930 1.00 60.72 192 LYS A N 1
ATOM 1585 C CA . LYS A 1 192 ? -2.177 -6.304 32.511 1.00 60.72 192 LYS A CA 1
ATOM 1586 C C . LYS A 1 192 ? -2.037 -6.558 34.029 1.00 60.72 192 LYS A C 1
ATOM 1588 O O . LYS A 1 192 ? -2.833 -7.309 34.576 1.00 60.72 192 LYS A O 1
ATOM 1593 N N . GLY A 1 193 ? -1.065 -5.946 34.713 1.00 54.81 193 GLY A N 1
ATOM 1594 C CA . GLY A 1 193 ? -0.895 -6.008 36.170 1.00 54.81 193 GLY A CA 1
ATOM 1595 C C . GLY A 1 193 ? -1.505 -4.849 36.977 1.00 54.81 193 GLY A C 1
ATOM 1596 O O . GLY A 1 193 ? -1.587 -4.964 38.195 1.00 54.81 193 GLY A O 1
ATOM 1597 N N . THR A 1 194 ? -1.940 -3.745 36.357 1.00 51.88 194 THR A N 1
ATOM 1598 C CA . THR A 1 194 ? -2.462 -2.559 37.073 1.00 51.88 194 THR A CA 1
ATOM 1599 C C . THR A 1 194 ? -3.727 -2.019 36.403 1.00 51.88 194 THR A C 1
ATOM 1601 O O . THR A 1 194 ? -3.675 -1.106 35.588 1.00 51.88 194 THR A O 1
ATOM 1604 N N . THR A 1 195 ? -4.849 -2.654 36.736 1.00 42.53 195 THR A N 1
ATOM 1605 C CA . THR A 1 195 ? -6.257 -2.213 36.663 1.00 42.53 195 THR A CA 1
ATOM 1606 C C . THR A 1 195 ? -6.638 -1.098 35.673 1.00 42.53 195 THR A C 1
ATOM 1608 O O . THR A 1 195 ? -6.504 0.088 35.964 1.00 42.53 195 THR A O 1
ATOM 1611 N N . LYS A 1 196 ? -7.244 -1.502 34.555 1.00 43.31 196 LYS A N 1
ATOM 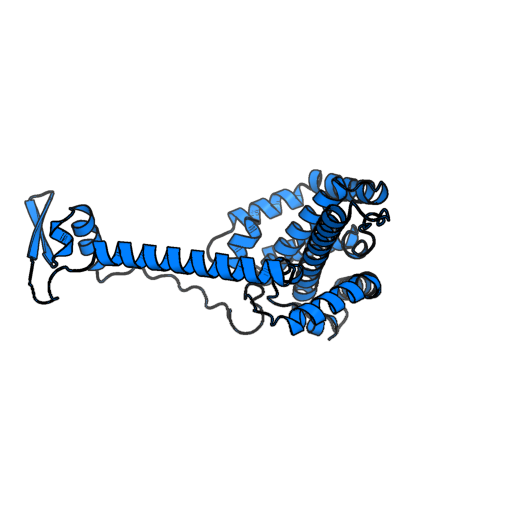1612 C CA . LYS A 1 196 ? -8.602 -1.171 34.065 1.00 43.31 196 LYS A CA 1
ATOM 1613 C C . LYS A 1 196 ? -8.736 -1.883 32.718 1.00 43.31 196 LYS A C 1
ATOM 1615 O O . LYS A 1 196 ? -7.841 -1.760 31.886 1.00 43.31 196 LYS A O 1
ATOM 1620 N N . GLU A 1 197 ? -9.793 -2.670 32.537 1.00 41.78 197 GLU A N 1
ATOM 1621 C CA . GLU A 1 197 ? -10.177 -3.182 31.220 1.00 41.78 197 GLU A CA 1
ATOM 1622 C C . GLU A 1 197 ? -10.393 -1.963 30.323 1.00 41.78 197 GLU A C 1
ATOM 1624 O O . GLU A 1 197 ? -11.361 -1.225 30.478 1.00 41.78 197 GLU A O 1
ATOM 1629 N N . VAL A 1 198 ? -9.404 -1.659 29.486 1.00 50.34 198 VAL A N 1
ATOM 1630 C CA . VAL A 1 198 ? -9.561 -0.654 28.441 1.00 50.34 198 VAL A CA 1
ATOM 1631 C C . VAL A 1 198 ? -10.535 -1.274 27.453 1.00 50.34 198 VAL A C 1
ATOM 1633 O O . VAL A 1 198 ? -10.260 -2.366 26.948 1.00 50.34 198 VAL A O 1
ATOM 1636 N N . GLU A 1 199 ? -11.677 -0.613 27.258 1.00 53.72 199 GLU A N 1
ATOM 1637 C CA . GLU A 1 199 ? -12.674 -0.976 26.253 1.00 53.72 199 GLU A CA 1
ATOM 1638 C C . GLU A 1 199 ? -11.952 -1.282 24.940 1.00 53.72 199 GLU A C 1
ATOM 1640 O O . GLU A 1 199 ? -11.048 -0.549 24.531 1.00 53.72 199 GLU A O 1
ATOM 1645 N N . ALA A 1 200 ? -12.270 -2.422 24.331 1.00 57.41 200 ALA A N 1
ATOM 1646 C CA . ALA A 1 200 ? -11.677 -2.754 23.049 1.00 57.41 200 ALA A CA 1
ATOM 1647 C C . ALA A 1 200 ? -12.047 -1.654 22.038 1.00 57.41 200 ALA A C 1
ATOM 1649 O O . ALA A 1 200 ? -13.181 -1.181 22.005 1.00 57.41 200 ALA A O 1
ATOM 1650 N N . ASP A 1 201 ? -11.078 -1.216 21.237 1.00 66.81 201 ASP A N 1
ATOM 1651 C CA . ASP A 1 201 ? -11.324 -0.183 20.232 1.00 66.81 201 ASP A CA 1
ATOM 1652 C C . ASP A 1 201 ? -12.330 -0.721 19.190 1.00 66.81 201 ASP A C 1
ATOM 1654 O O . ASP A 1 201 ? -12.052 -1.710 18.512 1.00 66.81 201 ASP A O 1
ATOM 1658 N N . ASN A 1 202 ? -13.498 -0.090 19.048 1.00 70.69 202 ASN A N 1
ATOM 1659 C CA . ASN A 1 202 ? -14.491 -0.398 18.001 1.00 70.69 202 ASN A CA 1
ATOM 1660 C C . ASN A 1 202 ? -14.056 0.247 16.660 1.00 70.69 202 ASN A C 1
ATOM 1662 O O . ASN A 1 202 ? -13.419 1.303 16.667 1.00 70.69 202 ASN A O 1
ATOM 1666 N N . PHE A 1 203 ? -14.303 -0.383 15.499 1.00 83.00 203 PHE A N 1
ATOM 1667 C CA . PHE A 1 203 ? -13.981 0.172 14.161 1.00 83.00 203 PHE A CA 1
ATOM 1668 C C . PHE A 1 203 ? -14.890 1.335 13.722 1.00 83.00 203 PHE A C 1
ATOM 1670 O O . PHE A 1 203 ? -14.743 1.868 12.618 1.00 83.00 203 PHE A O 1
ATOM 1677 N N . SER A 1 204 ? -15.759 1.820 14.608 1.00 84.12 204 SER A N 1
ATOM 1678 C CA . SER A 1 204 ? -16.613 2.995 14.404 1.00 84.12 204 SER A CA 1
ATOM 1679 C C . SER A 1 204 ? -15.871 4.243 13.893 1.00 84.12 204 SER A C 1
ATOM 1681 O O . SER A 1 204 ? -16.423 5.002 13.090 1.00 84.12 204 SER A O 1
ATOM 1683 N N . LEU A 1 205 ? -14.600 4.441 14.268 1.00 86.25 205 LEU A N 1
ATOM 1684 C CA . LEU A 1 205 ? -13.781 5.582 13.827 1.00 86.25 205 LEU A CA 1
ATOM 1685 C C . LEU A 1 205 ? -13.537 5.620 12.312 1.00 86.25 205 LEU A C 1
ATOM 1687 O O . LEU A 1 205 ? -13.352 6.698 11.752 1.00 86.25 205 LEU A O 1
ATOM 1691 N N . VAL A 1 206 ? -13.564 4.463 11.645 1.00 88.19 206 VAL A N 1
ATOM 1692 C CA . VAL A 1 206 ? -13.329 4.329 10.196 1.00 88.19 206 VAL A CA 1
ATOM 1693 C C . VAL A 1 206 ? -14.558 3.836 9.430 1.00 88.19 206 VAL A C 1
ATOM 1695 O O . VAL A 1 206 ? -14.497 3.626 8.218 1.00 88.19 206 VAL A O 1
ATOM 1698 N N . ALA A 1 207 ? -15.708 3.717 10.094 1.00 86.19 207 ALA A N 1
ATOM 1699 C CA . ALA A 1 207 ? -16.941 3.210 9.496 1.00 86.19 207 ALA A CA 1
ATOM 1700 C C . ALA A 1 207 ? -17.376 3.975 8.228 1.00 86.19 207 ALA A C 1
ATOM 1702 O O . ALA A 1 207 ? -17.927 3.380 7.305 1.00 86.19 207 ALA A O 1
ATOM 1703 N N . SER A 1 208 ? -17.083 5.279 8.117 1.00 87.44 208 SER A N 1
ATOM 1704 C CA . SER A 1 208 ? -17.453 6.079 6.934 1.00 87.44 208 SER A CA 1
ATOM 1705 C C . SER A 1 208 ? -16.906 5.536 5.609 1.00 87.44 208 SER A C 1
ATOM 1707 O O . SER A 1 208 ? -17.574 5.664 4.575 1.00 87.44 208 SER A O 1
ATOM 1709 N N . VAL A 1 209 ? -15.716 4.927 5.625 1.00 90.44 209 VAL A N 1
ATOM 1710 C CA . VAL A 1 209 ? -15.045 4.419 4.420 1.00 90.44 209 VAL A CA 1
ATOM 1711 C C . VAL A 1 209 ? -15.345 2.946 4.155 1.00 90.44 209 VAL A C 1
ATOM 1713 O O . VAL A 1 209 ? -15.198 2.508 3.020 1.00 90.44 209 VAL A O 1
ATOM 1716 N N . LEU A 1 210 ? -15.852 2.215 5.149 1.00 88.38 210 LEU A N 1
ATOM 1717 C CA . LEU A 1 210 ? -16.232 0.800 5.040 1.00 88.38 210 LEU A CA 1
ATOM 1718 C C . LEU A 1 210 ? -17.674 0.595 4.539 1.00 88.38 210 LEU A C 1
ATOM 1720 O O . LEU A 1 210 ? -18.191 -0.515 4.513 1.00 88.38 210 LEU A O 1
ATOM 1724 N N . ASN A 1 211 ? -18.329 1.667 4.098 1.00 87.44 211 ASN A N 1
ATOM 1725 C CA . ASN A 1 211 ? -19.677 1.610 3.549 1.00 87.44 211 ASN A CA 1
ATOM 1726 C C . ASN A 1 211 ? -19.714 1.049 2.119 1.00 87.44 211 ASN A C 1
ATOM 1728 O O . ASN A 1 211 ? -18.795 1.244 1.316 1.00 87.44 211 ASN A O 1
ATOM 1732 N N . GLN A 1 212 ? -20.861 0.469 1.751 1.00 86.75 212 GLN A N 1
ATOM 1733 C CA . GLN A 1 212 ? -21.133 -0.045 0.403 1.00 86.75 212 GLN A CA 1
ATOM 1734 C C . GLN A 1 212 ? -20.869 0.985 -0.702 1.00 86.75 212 GLN A C 1
ATOM 1736 O O . GLN A 1 212 ? -20.368 0.619 -1.767 1.00 86.75 212 GLN A O 1
ATOM 1741 N N . GLU A 1 213 ? -21.209 2.252 -0.468 1.00 89.31 213 GLU A N 1
ATOM 1742 C CA . GLU A 1 213 ? -21.041 3.316 -1.460 1.00 89.31 213 GLU A CA 1
ATOM 1743 C C . GLU A 1 213 ? -19.555 3.542 -1.789 1.00 89.31 213 GLU A C 1
ATOM 1745 O O . GLU A 1 213 ? -19.188 3.623 -2.959 1.00 89.31 213 GLU A O 1
ATOM 1750 N N . THR A 1 214 ? -18.681 3.527 -0.777 1.00 89.06 214 THR A N 1
ATOM 1751 C CA . THR A 1 214 ? -17.227 3.644 -0.962 1.00 89.06 214 THR A CA 1
ATOM 1752 C C . THR A 1 214 ? -16.666 2.460 -1.746 1.00 89.06 214 THR A C 1
ATOM 1754 O O . THR A 1 214 ? -15.807 2.646 -2.605 1.00 89.06 214 THR A O 1
ATOM 1757 N N . PHE A 1 215 ? -17.188 1.252 -1.518 1.00 88.81 215 PHE A N 1
ATOM 1758 C CA . PHE A 1 215 ? -16.782 0.060 -2.265 1.00 88.81 215 PHE A CA 1
ATOM 1759 C C . PHE A 1 215 ? -17.209 0.120 -3.742 1.00 88.81 215 PHE A C 1
ATOM 1761 O O . PHE A 1 215 ? -16.419 -0.176 -4.637 1.00 88.81 215 PHE A O 1
ATOM 1768 N N . VAL A 1 216 ? -18.443 0.564 -4.020 1.00 90.25 216 VAL A N 1
ATOM 1769 C CA . VAL A 1 216 ? -18.912 0.803 -5.401 1.00 90.25 216 VAL A CA 1
ATOM 1770 C C . VAL A 1 216 ? -18.034 1.850 -6.087 1.00 90.25 216 VAL A C 1
ATOM 1772 O O . VAL A 1 216 ? -17.633 1.657 -7.234 1.00 90.25 216 VAL A O 1
ATOM 1775 N N . PHE A 1 217 ? -17.733 2.945 -5.387 1.00 92.12 217 PHE A N 1
ATOM 1776 C CA . PHE A 1 217 ? -16.865 4.006 -5.884 1.00 92.12 217 PHE A CA 1
ATOM 1777 C C . PHE A 1 217 ? -15.466 3.478 -6.231 1.00 92.12 217 PHE A C 1
ATOM 1779 O O . PHE A 1 217 ? -14.996 3.698 -7.345 1.00 92.12 217 PHE A O 1
ATOM 1786 N N . LEU A 1 218 ? -14.842 2.720 -5.325 1.00 92.88 218 LEU A N 1
ATOM 1787 C CA . LEU A 1 218 ? -13.527 2.113 -5.530 1.00 92.88 218 LEU A CA 1
ATOM 1788 C C . LEU A 1 218 ? -13.504 1.180 -6.747 1.00 92.88 218 LEU A C 1
ATOM 1790 O O . LEU A 1 218 ? -12.607 1.287 -7.579 1.00 92.88 218 LEU A O 1
ATOM 1794 N N . ASN A 1 219 ? -14.503 0.306 -6.896 1.00 91.56 219 ASN A N 1
ATOM 1795 C CA . ASN A 1 219 ? -14.580 -0.607 -8.040 1.00 91.56 219 ASN A CA 1
ATOM 1796 C C . ASN A 1 219 ? -14.722 0.140 -9.371 1.00 91.56 219 ASN A C 1
ATOM 1798 O O . ASN A 1 219 ? -14.074 -0.225 -10.353 1.00 91.56 219 ASN A O 1
ATOM 1802 N N . ARG A 1 220 ? -15.527 1.209 -9.407 1.00 91.62 220 ARG A N 1
ATOM 1803 C CA . ARG A 1 220 ? -15.665 2.062 -10.598 1.00 91.62 220 ARG A CA 1
ATOM 1804 C C . ARG A 1 220 ? -14.371 2.803 -10.917 1.00 91.62 220 ARG A C 1
ATOM 1806 O O . ARG A 1 220 ? -13.959 2.802 -12.072 1.00 91.62 220 ARG A O 1
ATOM 1813 N N . ALA A 1 221 ? -13.722 3.388 -9.911 1.00 91.94 221 ALA A N 1
ATOM 1814 C CA . ALA A 1 221 ? -12.449 4.083 -10.077 1.00 91.94 221 ALA A CA 1
ATOM 1815 C C . ALA A 1 221 ? -11.350 3.128 -10.572 1.00 91.94 221 ALA A C 1
ATOM 1817 O O . ALA A 1 221 ? -10.614 3.461 -11.494 1.00 91.94 221 ALA A O 1
ATOM 1818 N N . MET A 1 222 ? -11.288 1.913 -10.022 1.00 91.69 222 MET A N 1
ATOM 1819 C CA . MET A 1 222 ? -10.341 0.879 -10.437 1.00 91.69 222 MET A CA 1
ATOM 1820 C C . MET A 1 222 ? -10.567 0.440 -11.888 1.00 91.69 222 MET A C 1
ATOM 1822 O O . MET A 1 222 ? -9.605 0.341 -12.646 1.00 91.69 222 MET A O 1
ATOM 1826 N N . GLN A 1 223 ? -11.823 0.212 -12.286 1.00 91.81 223 GLN A N 1
ATOM 1827 C CA . GLN A 1 223 ? -12.169 -0.124 -13.668 1.00 91.81 223 GLN A CA 1
ATOM 1828 C C . GLN A 1 223 ? -11.794 1.014 -14.624 1.00 91.81 223 GLN A C 1
ATOM 1830 O O . GLN A 1 223 ? -11.119 0.781 -15.621 1.00 91.81 223 GLN A O 1
ATOM 1835 N N . TYR A 1 224 ? -12.159 2.251 -14.277 1.00 92.44 224 TYR A N 1
ATOM 1836 C CA . TYR A 1 224 ? -11.841 3.431 -15.074 1.00 92.44 224 TYR A CA 1
ATOM 1837 C C . TYR A 1 224 ? -10.330 3.582 -15.288 1.00 92.44 224 TYR A C 1
ATOM 1839 O O . TYR A 1 224 ? -9.889 3.713 -16.430 1.00 92.44 224 TYR A O 1
ATOM 1847 N N . SER A 1 225 ? -9.529 3.498 -14.219 1.00 90.69 225 SER A N 1
ATOM 1848 C CA . SER A 1 225 ? -8.068 3.605 -14.316 1.00 90.69 225 SER A CA 1
ATOM 1849 C C . SER A 1 225 ? -7.446 2.458 -15.116 1.00 90.69 225 SER A C 1
ATOM 1851 O O . SER A 1 225 ? -6.443 2.663 -15.798 1.00 90.69 225 SER A O 1
ATOM 1853 N N . PHE A 1 226 ? -8.022 1.254 -15.053 1.00 90.81 226 PHE A N 1
ATOM 1854 C CA . PHE A 1 226 ? -7.560 0.118 -15.849 1.00 90.81 226 PHE A CA 1
ATOM 1855 C C . PHE A 1 226 ? -7.841 0.319 -17.343 1.00 90.81 226 PHE A C 1
ATOM 1857 O O . PHE A 1 226 ? -6.934 0.153 -18.158 1.00 90.81 226 PHE A O 1
ATOM 1864 N N . ASP A 1 227 ? -9.049 0.760 -17.697 1.00 91.81 227 ASP A N 1
ATOM 1865 C CA . ASP A 1 227 ? -9.453 0.977 -19.090 1.00 91.81 227 ASP A CA 1
ATOM 1866 C C . ASP A 1 227 ? -8.681 2.139 -19.747 1.00 91.81 227 ASP A C 1
ATOM 1868 O O . ASP A 1 227 ? -8.299 2.057 -20.918 1.00 91.81 227 ASP A O 1
ATOM 1872 N N . HIS A 1 228 ? -8.381 3.198 -18.984 1.00 89.88 228 HIS A N 1
ATOM 1873 C CA . HIS A 1 228 ? -7.642 4.376 -19.464 1.00 89.88 228 HIS A CA 1
ATOM 1874 C C . HIS A 1 228 ? -6.115 4.230 -19.374 1.00 89.88 228 HIS A C 1
ATOM 1876 O O . HIS A 1 228 ? -5.388 5.068 -19.905 1.00 89.88 228 HIS A O 1
ATOM 1882 N N . ASN A 1 229 ? -5.608 3.124 -18.814 1.00 87.56 229 ASN A N 1
ATOM 1883 C CA . ASN A 1 229 ? -4.179 2.875 -18.579 1.00 87.56 229 ASN A CA 1
ATOM 1884 C C . ASN A 1 229 ? -3.521 3.880 -17.607 1.00 87.56 229 ASN A C 1
ATOM 1886 O O . ASN A 1 229 ? -2.320 4.159 -17.703 1.00 87.56 229 ASN A O 1
ATOM 1890 N N . ASP A 1 230 ? -4.284 4.392 -16.639 1.00 88.44 230 ASP A N 1
ATOM 1891 C CA . ASP A 1 230 ? -3.804 5.298 -15.592 1.00 88.44 230 ASP A CA 1
ATOM 1892 C C . ASP A 1 230 ? -3.189 4.507 -14.434 1.00 88.44 230 ASP A C 1
ATOM 1894 O O . ASP A 1 230 ? -3.785 4.282 -13.378 1.00 88.44 230 ASP A O 1
ATOM 1898 N N . TRP A 1 231 ? -1.946 4.067 -14.630 1.00 86.62 231 TRP A N 1
ATOM 1899 C CA . TRP A 1 231 ? -1.262 3.156 -13.705 1.00 86.62 231 TRP A CA 1
ATOM 1900 C C . TRP A 1 231 ? -1.057 3.723 -12.293 1.00 86.62 231 TRP A C 1
ATOM 1902 O O . TRP A 1 231 ? -1.030 2.962 -11.328 1.00 86.62 231 TRP A O 1
ATOM 1912 N N . GLN A 1 232 ? -0.905 5.044 -12.154 1.00 84.69 232 GLN A N 1
ATOM 1913 C CA . GLN A 1 232 ? -0.712 5.695 -10.850 1.00 84.69 232 GLN A CA 1
ATOM 1914 C C . GLN A 1 232 ? -1.989 5.668 -10.009 1.00 84.69 232 GLN A C 1
ATOM 1916 O O . GLN A 1 232 ? -1.947 5.373 -8.813 1.00 84.69 232 GLN A O 1
ATOM 1921 N N . ASP A 1 233 ? -3.118 5.949 -10.646 1.00 88.25 233 ASP A N 1
ATOM 1922 C CA . ASP A 1 233 ? -4.428 5.955 -10.009 1.00 88.25 233 ASP A CA 1
ATOM 1923 C C . ASP A 1 233 ? -4.855 4.515 -9.715 1.00 88.25 233 ASP A C 1
ATOM 1925 O O . ASP A 1 233 ? -5.315 4.215 -8.614 1.00 88.25 233 ASP A O 1
ATOM 1929 N N . LEU A 1 234 ? -4.572 3.588 -10.638 1.00 90.00 234 LEU A N 1
ATOM 1930 C CA . LEU A 1 234 ? -4.771 2.158 -10.427 1.00 90.00 234 LEU A CA 1
ATOM 1931 C C . LEU A 1 234 ? -3.944 1.618 -9.249 1.00 90.00 234 LEU A C 1
ATOM 1933 O O . LEU A 1 234 ? -4.462 0.849 -8.448 1.00 90.00 234 LEU A O 1
ATOM 1937 N N . ASN A 1 235 ? -2.692 2.054 -9.084 1.00 88.81 235 ASN A N 1
ATOM 1938 C CA . ASN A 1 235 ? -1.865 1.680 -7.932 1.00 88.81 235 ASN A CA 1
ATOM 1939 C C . ASN A 1 235 ? -2.481 2.171 -6.605 1.00 88.81 235 ASN A C 1
ATOM 1941 O O . ASN A 1 235 ? -2.600 1.400 -5.655 1.00 88.81 235 ASN A O 1
ATOM 1945 N N . ALA A 1 236 ? -2.947 3.424 -6.546 1.00 89.75 236 ALA A N 1
ATOM 1946 C CA . ALA A 1 236 ? -3.628 3.948 -5.358 1.00 89.75 236 ALA A CA 1
ATOM 1947 C C . ALA A 1 236 ? -4.946 3.207 -5.058 1.00 89.75 236 ALA A C 1
ATOM 1949 O O . ALA A 1 236 ? -5.227 2.912 -3.896 1.00 89.75 236 ALA A O 1
ATOM 1950 N N . ASN A 1 237 ? -5.718 2.863 -6.097 1.00 92.25 237 ASN A N 1
ATOM 1951 C CA . ASN A 1 237 ? -6.921 2.033 -5.993 1.00 92.25 237 ASN A CA 1
ATOM 1952 C C . ASN A 1 237 ? -6.606 0.651 -5.402 1.00 92.25 237 ASN A C 1
ATOM 1954 O O . ASN A 1 237 ? -7.256 0.238 -4.444 1.00 92.25 237 ASN A O 1
ATOM 1958 N N . MET A 1 238 ? -5.600 -0.045 -5.940 1.00 91.62 238 MET A N 1
ATOM 1959 C CA . MET A 1 238 ? -5.209 -1.383 -5.478 1.00 91.62 238 MET A CA 1
ATOM 1960 C C . MET A 1 238 ? -4.745 -1.359 -4.024 1.00 91.62 238 MET A C 1
ATOM 1962 O O . MET A 1 238 ? -5.255 -2.124 -3.213 1.00 91.62 238 MET A O 1
ATOM 1966 N N . ARG A 1 239 ? -3.881 -0.405 -3.652 1.00 91.62 239 ARG A N 1
ATOM 1967 C CA . ARG A 1 239 ? -3.457 -0.233 -2.254 1.00 91.62 239 ARG A CA 1
ATOM 1968 C C . ARG A 1 239 ? -4.646 0.030 -1.333 1.00 91.62 239 ARG A C 1
ATOM 1970 O O . ARG A 1 239 ? -4.733 -0.571 -0.270 1.00 91.62 239 ARG A O 1
ATOM 1977 N N . CYS A 1 240 ? -5.579 0.896 -1.728 1.00 93.81 240 CYS A N 1
ATOM 1978 C CA . CYS A 1 240 ? -6.799 1.143 -0.958 1.00 93.81 240 CYS A CA 1
ATOM 1979 C C . CYS A 1 240 ? -7.629 -0.135 -0.775 1.00 93.81 240 CYS A C 1
ATOM 1981 O O . CYS A 1 240 ? -8.043 -0.438 0.342 1.00 93.81 240 CYS A O 1
ATOM 1983 N N . PHE A 1 241 ? -7.801 -0.918 -1.842 1.00 93.94 241 PHE A N 1
ATOM 1984 C CA . PHE A 1 241 ? -8.512 -2.192 -1.795 1.00 93.94 241 PHE A CA 1
ATOM 1985 C C . PHE A 1 241 ? -7.851 -3.186 -0.832 1.00 93.94 241 PHE A C 1
ATOM 1987 O O . PHE A 1 241 ? -8.527 -3.696 0.060 1.00 93.94 241 PHE A O 1
ATOM 1994 N N . THR A 1 242 ? -6.533 -3.386 -0.923 1.00 94.12 242 THR A N 1
ATOM 1995 C CA . THR A 1 242 ? -5.782 -4.256 -0.003 1.00 94.12 242 THR A CA 1
ATOM 1996 C C . THR A 1 242 ? -5.932 -3.800 1.450 1.00 94.12 242 THR A C 1
ATOM 1998 O O . THR A 1 242 ? -6.186 -4.614 2.337 1.00 94.12 242 THR A O 1
ATOM 2001 N N . GLN A 1 243 ? -5.858 -2.492 1.721 1.00 94.44 243 GLN A N 1
ATOM 2002 C CA . GLN A 1 243 ? -6.044 -1.973 3.079 1.00 94.44 243 GLN A CA 1
ATOM 2003 C C . GLN A 1 243 ? -7.467 -2.209 3.609 1.00 94.44 243 GLN A C 1
ATOM 2005 O O . GLN A 1 243 ? -7.607 -2.587 4.769 1.00 94.44 243 GLN A O 1
ATOM 2010 N N . ILE A 1 244 ? -8.503 -2.069 2.772 1.00 93.38 244 ILE A N 1
ATOM 2011 C CA . ILE A 1 244 ? -9.886 -2.414 3.140 1.00 93.38 244 ILE A CA 1
ATOM 2012 C C . ILE A 1 244 ? -10.000 -3.905 3.469 1.00 93.38 244 ILE A C 1
ATOM 2014 O O . ILE A 1 244 ? -10.548 -4.243 4.515 1.00 93.38 244 ILE A O 1
ATOM 2018 N N . LEU A 1 245 ? -9.457 -4.794 2.629 1.00 93.06 245 LEU A N 1
ATOM 2019 C CA . LEU A 1 245 ? -9.501 -6.242 2.864 1.00 93.06 245 LEU A CA 1
ATOM 2020 C C . LEU A 1 245 ? -8.850 -6.626 4.193 1.00 93.06 245 LEU A C 1
ATOM 2022 O O . LEU A 1 245 ? -9.414 -7.400 4.965 1.00 93.06 245 LEU A O 1
ATOM 2026 N N . LEU A 1 246 ? -7.684 -6.052 4.488 1.00 93.88 246 LEU A N 1
ATOM 2027 C CA . LEU A 1 246 ? -6.992 -6.326 5.739 1.00 93.88 246 LEU A CA 1
ATOM 2028 C C . LEU A 1 246 ? -7.744 -5.758 6.957 1.00 93.88 246 LEU A C 1
ATOM 2030 O O . LEU A 1 246 ? -7.738 -6.386 8.014 1.00 93.88 246 LEU A O 1
ATOM 2034 N N . THR A 1 247 ? -8.407 -4.603 6.831 1.00 92.88 247 THR A N 1
ATOM 2035 C CA . THR A 1 247 ? -9.294 -4.079 7.884 1.00 92.88 247 THR A CA 1
ATOM 2036 C C . THR A 1 247 ? -10.486 -4.998 8.109 1.00 92.88 247 THR A C 1
ATOM 2038 O O . THR A 1 247 ? -10.759 -5.348 9.250 1.00 92.88 247 THR A O 1
ATOM 2041 N N . VAL A 1 248 ? -11.147 -5.458 7.047 1.00 92.56 248 VAL A N 1
ATOM 2042 C CA . VAL A 1 248 ? -12.277 -6.397 7.133 1.00 92.56 248 VAL A CA 1
ATOM 2043 C C . VAL A 1 248 ? -11.854 -7.716 7.784 1.00 92.56 248 VAL A C 1
ATOM 2045 O O . VAL A 1 248 ? -12.578 -8.259 8.615 1.00 92.56 248 VAL A O 1
ATOM 2048 N N . GLN A 1 249 ? -10.652 -8.208 7.478 1.00 92.69 249 GLN A N 1
ATOM 2049 C CA . GLN A 1 249 ? -10.095 -9.382 8.145 1.00 92.69 249 GLN A CA 1
ATOM 2050 C C . GLN A 1 249 ? -9.891 -9.142 9.651 1.00 92.69 249 GLN A C 1
ATOM 2052 O O . GLN A 1 249 ? -10.250 -10.002 10.453 1.00 92.69 249 GLN A O 1
ATOM 2057 N N . GLU A 1 250 ? -9.353 -7.990 10.064 1.00 90.56 250 GLU A N 1
ATOM 2058 C CA . GLU A 1 250 ? -9.213 -7.659 11.490 1.00 90.56 250 GLU A CA 1
ATOM 2059 C C . GLU A 1 250 ? -10.578 -7.456 12.179 1.00 90.56 250 GLU A C 1
ATOM 2061 O O . GLU A 1 250 ? -10.740 -7.887 13.320 1.00 90.56 250 GLU A O 1
ATOM 2066 N N . MET A 1 251 ? -11.574 -6.894 11.483 1.00 89.56 251 MET A N 1
ATOM 2067 C CA . MET A 1 251 ? -12.961 -6.779 11.958 1.00 89.56 251 MET A CA 1
ATOM 2068 C C . MET A 1 251 ? -13.614 -8.143 12.175 1.00 89.56 251 MET A C 1
ATOM 2070 O O . MET A 1 251 ? -14.250 -8.357 13.200 1.00 89.56 251 MET A O 1
ATOM 2074 N N . SER A 1 252 ? -13.381 -9.104 11.276 1.00 89.44 252 SER A N 1
ATOM 2075 C CA . SER A 1 252 ? -13.891 -10.475 11.423 1.00 89.44 252 SER A CA 1
ATOM 2076 C C . SER A 1 252 ? -13.313 -11.226 12.631 1.00 89.44 252 SER A C 1
ATOM 2078 O O . SER A 1 252 ? -13.847 -12.258 13.020 1.00 89.44 252 SER A O 1
ATOM 2080 N N . ALA A 1 253 ? -12.226 -10.720 13.222 1.00 88.50 253 ALA A N 1
ATOM 2081 C CA . ALA A 1 253 ? -11.601 -11.247 14.435 1.00 88.50 253 ALA A CA 1
ATOM 2082 C C . ALA A 1 253 ? -11.818 -10.339 15.666 1.00 88.50 253 ALA A C 1
ATOM 2084 O O . ALA A 1 253 ? -11.232 -10.594 16.725 1.00 88.50 253 ALA A O 1
ATOM 2085 N N . SER A 1 254 ? -12.600 -9.263 15.522 1.00 87.12 254 SER A N 1
ATOM 2086 C CA . SER A 1 254 ? -12.985 -8.352 16.606 1.00 87.12 254 SER A CA 1
ATOM 2087 C C . SER A 1 254 ? -13.885 -9.078 17.615 1.00 87.12 254 SER A C 1
ATOM 2089 O O . SER A 1 254 ? -14.522 -10.050 17.248 1.00 87.12 254 SER A O 1
ATOM 2091 N N . PRO A 1 255 ? -13.954 -8.673 18.894 1.00 84.62 255 PRO A N 1
ATOM 2092 C CA . PRO A 1 255 ? -14.933 -9.223 19.836 1.00 84.62 255 PRO A CA 1
ATOM 2093 C C . PRO A 1 255 ? -16.329 -8.583 19.716 1.00 84.62 255 PRO A C 1
ATOM 2095 O O . PRO A 1 255 ? -17.235 -8.984 20.445 1.00 84.62 255 PRO A O 1
ATOM 2098 N N . PHE A 1 256 ? -16.493 -7.550 18.883 1.00 86.25 256 PHE A N 1
ATOM 2099 C CA . PHE A 1 256 ? -17.742 -6.800 18.751 1.00 86.25 256 PHE A CA 1
ATOM 2100 C C . PHE A 1 256 ? -18.618 -7.339 17.622 1.00 86.25 256 PHE A C 1
ATOM 2102 O O . PHE A 1 256 ? -18.170 -7.447 16.483 1.00 86.25 256 PHE A O 1
ATOM 2109 N N . GLU A 1 257 ? -19.892 -7.583 17.926 1.00 87.50 257 GLU A N 1
ATOM 2110 C CA . GLU A 1 257 ? -20.873 -8.075 16.949 1.00 87.50 257 GLU A CA 1
ATOM 2111 C C . GLU A 1 257 ? -21.083 -7.098 15.782 1.00 87.50 257 GLU A C 1
ATOM 2113 O O . GLU A 1 257 ? -21.116 -7.512 14.630 1.00 87.50 257 GLU A O 1
ATOM 2118 N N . GLU A 1 258 ? -21.132 -5.790 16.055 1.00 86.88 258 GLU A N 1
ATOM 2119 C CA . GLU A 1 258 ? -21.293 -4.760 15.015 1.00 86.88 258 GLU A CA 1
ATOM 2120 C C . GLU A 1 258 ? -20.169 -4.816 13.965 1.00 86.88 258 GLU A C 1
ATOM 2122 O O . GLU A 1 258 ? -20.413 -4.670 12.766 1.00 86.88 258 GLU A O 1
ATOM 2127 N N . ASP A 1 259 ? -18.931 -5.069 14.403 1.00 87.38 259 ASP A N 1
ATOM 2128 C CA . ASP A 1 259 ? -17.784 -5.207 13.505 1.00 87.38 259 ASP A CA 1
ATOM 2129 C C . ASP A 1 259 ? -17.894 -6.486 12.661 1.00 87.38 259 ASP A C 1
ATOM 2131 O O . ASP A 1 259 ? -17.570 -6.468 11.469 1.00 87.38 259 ASP A O 1
ATOM 2135 N N . HIS A 1 260 ? -18.368 -7.585 13.259 1.00 90.12 260 HIS A N 1
ATOM 2136 C CA . HIS A 1 260 ? -18.600 -8.844 12.554 1.00 90.12 260 HIS A CA 1
ATOM 2137 C C . HIS A 1 260 ? -19.673 -8.702 11.476 1.00 90.12 260 HIS A C 1
ATOM 2139 O O . HIS A 1 260 ? -19.430 -9.103 10.340 1.00 90.12 260 HIS A O 1
ATOM 2145 N N . GLU A 1 261 ? -20.814 -8.082 11.786 1.00 89.31 261 GLU A N 1
ATOM 2146 C CA . GLU A 1 261 ? -21.900 -7.875 10.822 1.00 89.31 261 GLU A CA 1
ATOM 2147 C C . GLU A 1 261 ? -21.433 -7.058 9.605 1.00 89.31 261 GLU A C 1
ATOM 2149 O O . GLU A 1 261 ? -21.725 -7.406 8.454 1.00 89.31 261 GLU A O 1
ATOM 2154 N N . ILE A 1 262 ? -20.659 -5.989 9.838 1.00 88.62 262 ILE A N 1
ATOM 2155 C CA . ILE A 1 262 ? -20.082 -5.175 8.758 1.00 88.62 262 ILE A CA 1
ATOM 2156 C C . ILE A 1 262 ? -19.091 -6.007 7.935 1.00 88.62 262 ILE A C 1
ATOM 2158 O O . ILE A 1 262 ? -19.137 -5.979 6.700 1.00 88.62 262 ILE A O 1
ATOM 2162 N N . ALA A 1 263 ? -18.208 -6.759 8.597 1.00 90.94 263 ALA A N 1
ATOM 2163 C CA . ALA A 1 263 ? -17.220 -7.590 7.922 1.00 90.94 263 ALA A CA 1
ATOM 2164 C C . ALA A 1 263 ? -17.879 -8.679 7.064 1.00 90.94 263 ALA A C 1
ATOM 2166 O O . ALA A 1 263 ? -17.521 -8.832 5.897 1.00 90.94 263 ALA A O 1
ATOM 2167 N N . GLU A 1 264 ? -18.871 -9.395 7.596 1.00 90.50 264 GLU A N 1
ATOM 2168 C CA . GLU A 1 264 ? -19.606 -10.429 6.867 1.00 90.50 264 GLU A CA 1
ATOM 2169 C C . GLU A 1 264 ? -20.345 -9.861 5.656 1.00 90.50 264 GLU A C 1
ATOM 2171 O O . GLU A 1 264 ? -20.312 -10.460 4.581 1.00 90.50 264 GLU A O 1
ATOM 2176 N N . ASN A 1 265 ? -20.971 -8.688 5.783 1.00 90.12 265 ASN A N 1
ATOM 2177 C CA . ASN A 1 265 ? -21.637 -8.033 4.658 1.00 90.12 265 ASN A CA 1
ATOM 2178 C C . ASN A 1 265 ? -20.646 -7.739 3.517 1.00 90.12 265 ASN A C 1
ATOM 2180 O O . ASN A 1 265 ? -20.891 -8.094 2.358 1.00 90.12 265 ASN A O 1
ATOM 2184 N N . ILE A 1 266 ? -19.488 -7.160 3.852 1.00 89.12 266 ILE A N 1
ATOM 2185 C CA . ILE A 1 266 ? -18.450 -6.836 2.869 1.00 89.12 266 ILE A CA 1
ATOM 2186 C C . ILE A 1 266 ? -17.865 -8.112 2.245 1.00 89.12 266 ILE A C 1
ATOM 2188 O O . ILE A 1 266 ? -17.743 -8.186 1.021 1.00 89.12 266 ILE A O 1
ATOM 2192 N N . LEU A 1 267 ? -17.547 -9.130 3.050 1.00 90.56 267 LEU A N 1
ATOM 2193 C CA . LEU A 1 267 ? -16.991 -10.403 2.576 1.00 90.56 267 LEU A CA 1
ATOM 2194 C C . LEU A 1 267 ? -17.958 -11.149 1.658 1.00 90.56 267 LEU A C 1
ATOM 2196 O O . LEU A 1 267 ? -17.552 -11.581 0.580 1.00 90.56 267 LEU A O 1
ATOM 2200 N N . ASN A 1 268 ? -19.232 -11.260 2.045 1.00 90.44 268 ASN A N 1
ATOM 2201 C CA . ASN A 1 268 ? -20.260 -11.900 1.225 1.00 90.44 268 ASN A CA 1
ATOM 2202 C C . ASN A 1 268 ? -20.361 -11.216 -0.135 1.00 90.44 268 ASN A C 1
ATOM 2204 O O . ASN A 1 268 ? -20.389 -11.873 -1.174 1.00 90.44 268 ASN A O 1
ATOM 2208 N N . ARG A 1 269 ? -20.355 -9.883 -0.148 1.00 86.25 269 ARG A N 1
ATOM 2209 C CA . ARG A 1 269 ? -20.400 -9.135 -1.397 1.00 86.25 269 ARG A CA 1
ATOM 2210 C C . ARG A 1 269 ? -19.178 -9.394 -2.273 1.00 86.25 269 ARG A C 1
ATOM 2212 O O . ARG A 1 269 ? -19.351 -9.670 -3.456 1.00 86.25 269 ARG A O 1
ATOM 2219 N N . ILE A 1 270 ? -17.972 -9.311 -1.708 1.00 87.50 270 ILE A N 1
ATOM 2220 C CA . ILE A 1 270 ? -16.734 -9.563 -2.454 1.00 87.50 270 ILE A CA 1
ATOM 2221 C C . ILE A 1 270 ? -16.770 -10.968 -3.050 1.00 87.50 270 ILE A C 1
ATOM 2223 O O . ILE A 1 270 ? -16.502 -11.122 -4.234 1.00 87.50 270 ILE A O 1
ATOM 2227 N N . PHE A 1 271 ? -17.177 -11.967 -2.264 1.00 88.25 271 PHE A N 1
ATOM 2228 C CA . PHE A 1 271 ? -17.198 -13.366 -2.679 1.00 88.25 271 PHE A CA 1
ATOM 2229 C C . PHE A 1 271 ? -18.127 -13.642 -3.872 1.00 88.25 271 PHE A C 1
ATOM 2231 O O . PHE A 1 271 ? -17.777 -14.433 -4.745 1.00 88.25 271 PHE A O 1
ATOM 2238 N N . TYR A 1 272 ? -19.285 -12.979 -3.950 1.00 89.56 272 TYR A N 1
ATOM 2239 C CA . TYR A 1 272 ? -20.234 -13.178 -5.053 1.00 89.56 272 TYR A CA 1
ATOM 2240 C C . TYR A 1 272 ? -20.030 -12.221 -6.242 1.00 89.56 272 TYR A C 1
ATOM 2242 O O . TYR A 1 272 ? -20.615 -12.432 -7.304 1.00 89.56 272 TYR A O 1
ATOM 2250 N N . GLU A 1 273 ? -19.205 -11.179 -6.111 1.00 89.12 273 GLU A N 1
ATOM 2251 C CA . GLU A 1 273 ? -18.961 -10.199 -7.176 1.00 89.12 273 GLU A CA 1
ATOM 2252 C C . GLU A 1 273 ? -17.857 -10.684 -8.141 1.00 89.12 273 GLU A C 1
ATOM 2254 O O . GLU A 1 273 ? -16.706 -10.250 -8.080 1.00 89.12 273 GLU A O 1
ATOM 2259 N N . GLU A 1 274 ? -18.213 -11.581 -9.072 1.00 89.31 274 GLU A N 1
ATOM 2260 C CA . GLU A 1 274 ? -17.305 -12.172 -10.082 1.00 89.31 274 GLU A CA 1
ATOM 2261 C C . GLU A 1 274 ? -16.499 -11.119 -10.863 1.00 89.31 274 GLU A C 1
ATOM 2263 O O . GLU A 1 274 ? -15.292 -11.262 -11.057 1.00 89.31 274 GLU A O 1
ATOM 2268 N N . THR A 1 275 ? -17.130 -9.995 -11.208 1.00 89.50 275 THR A N 1
ATOM 2269 C CA . THR A 1 275 ? -16.489 -8.895 -11.947 1.00 89.50 275 THR A CA 1
ATOM 2270 C C . THR A 1 275 ? -15.288 -8.295 -11.215 1.00 89.50 275 THR A C 1
ATOM 2272 O O . THR A 1 275 ? -14.360 -7.793 -11.852 1.00 89.50 275 THR A O 1
ATOM 2275 N N . THR A 1 276 ? -15.284 -8.328 -9.880 1.00 88.31 276 THR A N 1
ATOM 2276 C CA . THR A 1 276 ? -14.154 -7.849 -9.079 1.00 88.31 276 THR A CA 1
ATOM 2277 C C . THR A 1 276 ? -12.996 -8.837 -9.119 1.00 88.31 276 THR A C 1
ATOM 2279 O O . THR A 1 276 ? -11.851 -8.418 -9.290 1.00 88.31 276 THR A O 1
ATOM 2282 N N . HIS A 1 277 ? -13.283 -10.138 -9.063 1.00 90.69 277 HIS A N 1
ATOM 2283 C CA . HIS A 1 277 ? -12.268 -11.183 -9.189 1.00 90.69 277 HIS A CA 1
ATOM 2284 C C . HIS A 1 277 ? -11.589 -11.161 -10.562 1.00 90.69 277 HIS A C 1
ATOM 2286 O O . HIS A 1 277 ? -10.359 -11.130 -10.642 1.00 90.69 277 HIS A O 1
ATOM 2292 N N . ASP A 1 278 ? -12.375 -11.098 -11.638 1.00 92.69 278 ASP A N 1
ATOM 2293 C CA . ASP A 1 278 ? -11.850 -11.052 -13.006 1.00 92.69 278 ASP A CA 1
ATOM 2294 C C . ASP A 1 278 ? -10.967 -9.826 -13.241 1.00 92.69 278 ASP A C 1
ATOM 2296 O O . ASP A 1 278 ? -9.900 -9.930 -13.855 1.00 92.69 278 ASP A O 1
ATOM 2300 N N . ARG A 1 279 ? -11.366 -8.668 -12.699 1.00 90.62 279 ARG A N 1
ATOM 2301 C CA . ARG A 1 279 ? -10.582 -7.432 -12.778 1.00 90.62 279 ARG A CA 1
ATOM 2302 C C . ARG A 1 279 ? -9.230 -7.577 -12.086 1.00 90.62 279 ARG A C 1
ATOM 2304 O O . ARG A 1 279 ? -8.214 -7.247 -12.691 1.00 90.62 279 ARG A O 1
ATOM 2311 N N . ILE A 1 280 ? -9.188 -8.099 -10.859 1.00 91.19 280 ILE A N 1
ATOM 2312 C CA . ILE A 1 280 ? -7.925 -8.297 -10.126 1.00 91.19 280 ILE A CA 1
ATOM 2313 C C . ILE A 1 280 ? -7.002 -9.249 -10.901 1.00 91.19 280 ILE A C 1
ATOM 2315 O O . ILE A 1 280 ? -5.817 -8.963 -11.081 1.00 91.19 280 ILE A O 1
ATOM 2319 N N . ILE A 1 281 ? -7.545 -10.341 -11.449 1.00 92.00 281 ILE A N 1
ATOM 2320 C CA . ILE A 1 281 ? -6.779 -11.283 -12.276 1.00 92.00 281 ILE A CA 1
ATOM 2321 C C . ILE A 1 281 ? -6.244 -10.599 -13.544 1.00 92.00 281 ILE A C 1
ATOM 2323 O O . ILE A 1 281 ? -5.090 -10.819 -13.925 1.00 92.00 281 ILE A O 1
ATOM 2327 N N . ALA A 1 282 ? -7.055 -9.770 -14.204 1.00 91.81 282 ALA A N 1
ATOM 2328 C CA . ALA A 1 282 ? -6.656 -9.034 -15.400 1.00 91.81 282 ALA A CA 1
ATOM 2329 C C . ALA A 1 282 ? -5.543 -8.013 -15.113 1.00 91.81 282 ALA A C 1
ATOM 2331 O O . ALA A 1 282 ? -4.590 -7.927 -15.888 1.00 91.81 282 ALA A O 1
ATOM 2332 N N . ILE A 1 283 ? -5.622 -7.304 -13.983 1.00 90.88 283 ILE A N 1
ATOM 2333 C CA . ILE A 1 283 ? -4.604 -6.356 -13.504 1.00 90.88 283 ILE A CA 1
ATOM 2334 C C . ILE A 1 283 ? -3.261 -7.077 -13.319 1.00 90.88 283 ILE A C 1
ATOM 2336 O O . ILE A 1 283 ? -2.260 -6.680 -13.916 1.00 90.88 283 ILE A O 1
ATOM 2340 N N . VAL A 1 284 ? -3.245 -8.200 -12.590 1.00 90.62 284 VAL A N 1
ATOM 2341 C CA . VAL A 1 284 ? -2.018 -8.983 -12.353 1.00 90.62 284 VAL A CA 1
ATOM 2342 C C . VAL A 1 284 ? -1.440 -9.535 -13.663 1.00 90.62 284 VAL A C 1
ATOM 2344 O O . VAL A 1 284 ? -0.234 -9.453 -13.904 1.00 90.62 284 VAL A O 1
ATOM 2347 N N . ARG A 1 285 ? -2.288 -10.063 -14.557 1.00 90.81 285 ARG A N 1
ATOM 2348 C CA . ARG A 1 285 ? -1.861 -10.573 -15.876 1.00 90.81 285 ARG A CA 1
ATOM 2349 C C . ARG A 1 285 ? -1.387 -9.467 -16.825 1.00 90.81 285 ARG A C 1
ATOM 2351 O O . ARG A 1 285 ? -0.627 -9.748 -17.750 1.00 90.81 285 ARG A O 1
ATOM 2358 N N . GLY A 1 286 ? -1.836 -8.232 -16.617 1.00 85.75 286 GLY A N 1
ATOM 2359 C CA . GLY A 1 286 ? -1.531 -7.064 -17.443 1.00 85.75 286 GLY A CA 1
ATOM 2360 C C . GLY A 1 286 ? -0.142 -6.458 -17.220 1.00 85.75 286 GLY A C 1
ATOM 2361 O O . GLY A 1 286 ? 0.223 -5.515 -17.931 1.00 85.75 286 GLY A O 1
ATOM 2362 N N . TYR A 1 287 ? 0.648 -6.979 -16.276 1.00 87.06 287 TYR A N 1
ATOM 2363 C CA . TYR A 1 287 ? 1.965 -6.434 -15.953 1.00 87.06 287 TYR A CA 1
ATOM 2364 C C . TYR A 1 287 ? 2.987 -6.602 -17.095 1.00 87.06 287 TYR A C 1
ATOM 2366 O O . TYR A 1 287 ? 3.244 -7.706 -17.579 1.00 87.06 287 TYR A O 1
ATOM 2374 N N . LYS A 1 288 ? 3.591 -5.487 -17.520 1.00 82.81 288 LYS A N 1
ATOM 2375 C CA . LYS A 1 288 ? 4.594 -5.385 -18.592 1.00 82.81 288 LYS A CA 1
ATOM 2376 C C . LYS A 1 288 ? 5.680 -4.357 -18.255 1.00 82.81 288 LYS A C 1
ATOM 2378 O O . LYS A 1 288 ? 6.847 -4.723 -18.132 1.00 82.81 288 LYS A O 1
ATOM 2383 N N . ASP A 1 289 ? 5.311 -3.082 -18.128 1.00 79.00 289 ASP A N 1
ATOM 2384 C CA . ASP A 1 289 ? 6.229 -1.935 -18.023 1.00 79.00 289 ASP A CA 1
ATOM 2385 C C . ASP A 1 289 ? 5.794 -0.851 -17.010 1.00 79.00 289 ASP A C 1
ATOM 2387 O O . ASP A 1 289 ? 6.403 0.216 -16.950 1.00 79.00 289 ASP A O 1
ATOM 2391 N N . GLN A 1 290 ? 4.796 -1.133 -16.166 1.00 78.44 290 GLN A N 1
ATOM 2392 C CA . GLN A 1 290 ? 4.148 -0.176 -15.252 1.00 78.44 290 GLN A CA 1
ATOM 2393 C C . GLN A 1 290 ? 4.991 0.226 -14.024 1.00 78.44 290 GLN A C 1
ATOM 2395 O O . GLN A 1 290 ? 4.611 1.128 -13.283 1.00 78.44 290 GLN A O 1
ATOM 2400 N N . GLY A 1 291 ? 6.145 -0.413 -13.808 1.00 79.88 291 GLY A N 1
ATOM 2401 C CA . GLY A 1 291 ? 7.071 -0.096 -12.717 1.00 79.88 291 GLY A CA 1
ATOM 2402 C C . GLY A 1 291 ? 6.906 -0.970 -11.470 1.00 79.88 291 GLY A C 1
ATOM 2403 O O . GLY A 1 291 ? 5.962 -1.744 -11.332 1.00 79.88 291 GLY A O 1
ATOM 2404 N N . PHE A 1 292 ? 7.869 -0.858 -10.550 1.00 82.00 292 PHE A N 1
ATOM 2405 C CA . PHE A 1 292 ? 7.938 -1.716 -9.362 1.00 82.00 292 PHE A CA 1
ATOM 2406 C C . PHE A 1 292 ? 6.800 -1.443 -8.372 1.00 82.00 292 PHE A C 1
ATOM 2408 O O . PHE A 1 292 ? 6.254 -2.380 -7.810 1.00 82.00 292 PHE A O 1
ATOM 2415 N N . ALA A 1 293 ? 6.393 -0.182 -8.204 1.00 79.69 293 ALA A N 1
ATOM 2416 C CA . ALA A 1 293 ? 5.325 0.177 -7.271 1.00 79.69 293 ALA A CA 1
ATOM 2417 C C . ALA A 1 293 ? 3.958 -0.409 -7.668 1.00 79.69 293 ALA A C 1
ATOM 2419 O O . ALA A 1 293 ? 3.146 -0.688 -6.790 1.00 79.69 293 ALA A O 1
ATOM 2420 N N . TYR A 1 294 ? 3.713 -0.581 -8.973 1.00 84.94 294 TYR A N 1
ATOM 2421 C CA . TYR A 1 294 ? 2.529 -1.268 -9.488 1.00 84.94 294 TYR A CA 1
ATOM 2422 C C . TYR A 1 294 ? 2.618 -2.773 -9.242 1.00 84.94 294 TYR A C 1
ATOM 2424 O O . TYR A 1 294 ? 1.649 -3.368 -8.787 1.00 84.94 294 TYR A O 1
ATOM 2432 N N . LEU A 1 295 ? 3.786 -3.375 -9.506 1.00 86.50 295 LEU A N 1
ATOM 2433 C CA . LEU A 1 295 ? 4.017 -4.795 -9.237 1.00 86.50 295 LEU A CA 1
ATOM 2434 C C . LEU A 1 295 ? 3.767 -5.117 -7.760 1.00 86.50 295 LEU A C 1
ATOM 2436 O O . LEU A 1 295 ? 3.001 -6.025 -7.475 1.00 86.50 295 LEU A O 1
ATOM 2440 N N . ASP A 1 296 ? 4.353 -4.322 -6.865 1.00 86.19 296 ASP A N 1
ATOM 2441 C CA . ASP A 1 296 ? 4.188 -4.411 -5.412 1.00 86.19 296 ASP A CA 1
ATOM 2442 C C . ASP A 1 296 ? 2.705 -4.377 -5.015 1.00 86.19 296 ASP A C 1
ATOM 2444 O O . ASP A 1 296 ? 2.210 -5.326 -4.417 1.00 86.19 296 ASP A O 1
ATOM 2448 N N . ALA A 1 297 ? 1.961 -3.364 -5.471 1.00 86.75 297 ALA A N 1
ATOM 2449 C CA . ALA A 1 297 ? 0.540 -3.208 -5.152 1.00 86.75 297 ALA A CA 1
ATOM 2450 C C . ALA A 1 297 ? -0.377 -4.291 -5.745 1.00 86.75 297 ALA A C 1
ATOM 2452 O O . ALA A 1 297 ? -1.477 -4.491 -5.247 1.00 86.75 297 ALA A O 1
ATOM 2453 N N . CYS A 1 298 ? 0.031 -4.961 -6.826 1.00 86.69 298 CYS A N 1
ATOM 2454 C CA . CYS A 1 298 ? -0.734 -6.075 -7.393 1.00 86.69 298 CYS A CA 1
ATOM 2455 C C . CYS A 1 298 ? -0.430 -7.409 -6.699 1.00 86.69 298 CYS A C 1
ATOM 2457 O O . CYS A 1 298 ? -1.207 -8.351 -6.837 1.00 86.69 298 CYS A O 1
ATOM 2459 N N . THR A 1 299 ? 0.721 -7.512 -6.031 1.00 87.19 299 THR A N 1
ATOM 2460 C CA . THR A 1 299 ? 1.149 -8.719 -5.311 1.00 87.19 299 THR A CA 1
ATOM 2461 C C . THR A 1 299 ? 0.848 -8.693 -3.815 1.00 87.19 299 THR A C 1
ATOM 2463 O O . THR A 1 299 ? 0.895 -9.756 -3.200 1.00 87.19 299 THR A O 1
ATOM 2466 N N . GLU A 1 300 ? 0.598 -7.509 -3.247 1.00 84.81 300 GLU A N 1
ATOM 2467 C CA . GLU A 1 300 ? 0.212 -7.286 -1.842 1.00 84.81 300 GLU A CA 1
ATOM 2468 C C . GLU A 1 300 ? -1.235 -7.717 -1.563 1.00 84.81 300 GLU A C 1
ATOM 2470 O O . GLU A 1 300 ? -1.417 -8.533 -0.631 1.00 84.81 300 GLU A O 1
#

Foldseek 3Di:
DVLVVLLVLCQQEDLLLLLDDPVRNVVVVVVVVVVVVVVVVVVVVVCVVQDAPDDPPPWDKDWDQDPPRDTDIDTDPSCVPDVVVVVVRVVVPDPDDDPDPDLPPPVCPDPQCSVHHDDDDPVSSVVVLVVLVVCLVPPQQVPLLVLLVCVVVVPPPDDPVSLLSSLLVLLSSLVNVVSVLVSVVVVCVVVVVDDDPDPRDDCVSSVNCLDPSNVVVLVVQLVVCVVVVVLSSNLSSLSSVVSSLVSLVVLCVDPDPVSVVSSCVSVVCVVPPVVNVVSLVCQQVVDDSSDDSSNVSSVD